Protein AF-A0AAD4EQI4-F1 (afdb_monomer_lite)

Sequence (221 aa):
MAVTAASELRIRLKKETLRLPPLQRLCSDRSIEISPYYDRLKDTVEARFDQWFTEPDIRRKARELDLAYFNATFVNTFPFQTWYPHASFECLLTMTWFTIWIFIWDDGIEDTATVNSDENFDLESLHQQALQYIAFHLGLGDSEVEPVPPTRYCGLFKHAAKPLRTACTVNWRREFYQHLAWYMKCCEVEHQFVRLKCNRYGIAKDVQDDGSLISALREFQ

Organism: NCBI:txid669026

pLDDT: mean 75.61, std 18.88, range [31.53, 96.88]

Radius of gyration: 20.8 Å; chains: 1; bounding box: 53×50×46 Å

Structure (mmCIF, N/CA/C/O backbone):
data_AF-A0AAD4EQI4-F1
#
_entry.id   AF-A0AAD4EQI4-F1
#
loop_
_atom_site.group_PDB
_atom_site.id
_atom_site.type_symbol
_atom_site.label_atom_id
_atom_site.label_alt_id
_atom_site.label_comp_id
_atom_site.label_asym_id
_atom_site.label_entity_id
_atom_site.label_seq_id
_atom_site.pdbx_PDB_ins_code
_atom_site.Cartn_x
_atom_site.Cartn_y
_atom_site.Cartn_z
_atom_site.occupancy
_atom_site.B_iso_or_equiv
_atom_site.auth_seq_id
_atom_site.auth_comp_id
_atom_site.auth_asym_id
_atom_site.auth_atom_id
_atom_site.pdbx_PDB_model_num
ATOM 1 N N . MET A 1 1 ? 38.757 12.350 -11.324 1.00 44.44 1 MET A N 1
ATOM 2 C CA . MET A 1 1 ? 39.094 10.968 -11.748 1.00 44.44 1 MET A CA 1
ATOM 3 C C . MET A 1 1 ? 37.947 9.960 -11.587 1.00 44.44 1 MET A C 1
ATOM 5 O O . MET A 1 1 ? 37.939 9.003 -12.341 1.00 44.44 1 MET A O 1
ATOM 9 N N . ALA A 1 2 ? 36.973 10.133 -10.678 1.00 47.69 2 ALA A N 1
ATOM 10 C CA . ALA A 1 2 ? 35.852 9.183 -10.520 1.00 47.69 2 ALA A CA 1
ATOM 11 C C . ALA A 1 2 ? 34.771 9.265 -11.628 1.00 47.69 2 ALA A C 1
ATOM 13 O O . ALA A 1 2 ? 34.183 8.256 -12.008 1.00 47.69 2 ALA A O 1
ATOM 14 N N . VAL A 1 3 ? 34.557 10.460 -12.190 1.00 48.22 3 VAL A N 1
ATOM 15 C CA . VAL A 1 3 ? 33.551 10.754 -13.231 1.00 48.22 3 VAL A CA 1
ATOM 16 C C . VAL A 1 3 ? 33.759 9.961 -14.530 1.00 48.22 3 VAL A C 1
ATOM 18 O O . VAL A 1 3 ? 32.800 9.529 -15.172 1.00 48.22 3 VAL A O 1
ATOM 21 N N . THR A 1 4 ? 35.013 9.746 -14.921 1.00 54.38 4 THR A N 1
ATOM 22 C CA . THR A 1 4 ? 35.374 9.030 -16.151 1.00 54.38 4 THR A CA 1
ATOM 23 C C . THR A 1 4 ? 35.053 7.540 -16.048 1.00 54.38 4 THR A C 1
ATOM 25 O O . THR A 1 4 ? 34.468 6.983 -16.971 1.00 54.38 4 THR A O 1
ATOM 28 N N . ALA A 1 5 ? 35.286 6.920 -14.888 1.00 59.06 5 ALA A N 1
ATOM 29 C CA . ALA A 1 5 ? 35.070 5.486 -14.690 1.00 59.06 5 ALA A CA 1
ATOM 30 C C . ALA A 1 5 ? 33.587 5.067 -14.769 1.00 59.06 5 ALA A C 1
ATOM 32 O O . ALA A 1 5 ? 33.266 4.044 -15.373 1.00 59.06 5 ALA A O 1
ATOM 33 N N . ALA A 1 6 ? 32.663 5.853 -14.200 1.00 56.78 6 ALA A N 1
ATOM 34 C CA . ALA A 1 6 ? 31.225 5.553 -14.249 1.00 56.78 6 ALA A CA 1
ATOM 35 C C . ALA A 1 6 ? 30.639 5.729 -15.663 1.00 56.78 6 ALA A C 1
ATOM 37 O O . ALA A 1 6 ? 29.802 4.941 -16.113 1.00 56.78 6 ALA A O 1
ATOM 38 N N . SER A 1 7 ? 31.118 6.743 -16.384 1.00 59.97 7 SER A N 1
ATOM 39 C CA . SER A 1 7 ? 30.718 7.050 -17.761 1.00 59.97 7 SER A CA 1
ATOM 40 C C . SER A 1 7 ? 31.227 5.988 -18.740 1.00 59.97 7 SER A C 1
ATOM 42 O O . SER A 1 7 ? 30.465 5.475 -19.563 1.00 59.97 7 SER A O 1
ATOM 44 N N . GLU A 1 8 ? 32.486 5.575 -18.587 1.00 64.44 8 GLU A N 1
ATOM 45 C CA . GLU A 1 8 ? 33.098 4.476 -19.336 1.00 64.44 8 GLU A CA 1
ATOM 46 C C . GLU A 1 8 ? 32.403 3.144 -19.051 1.00 64.44 8 GLU A C 1
ATOM 48 O O . GLU A 1 8 ? 32.072 2.421 -19.992 1.00 64.44 8 GLU A O 1
ATOM 53 N N . LEU A 1 9 ? 32.092 2.846 -17.782 1.00 67.62 9 LEU A N 1
ATOM 54 C CA . LEU A 1 9 ? 31.337 1.654 -17.399 1.00 67.62 9 LEU A CA 1
ATOM 55 C C . LEU A 1 9 ? 29.952 1.643 -18.056 1.00 67.62 9 LEU A C 1
ATOM 57 O O . LEU A 1 9 ? 29.574 0.642 -18.653 1.00 67.62 9 LEU A O 1
ATOM 61 N N . ARG A 1 10 ? 29.213 2.758 -18.033 1.00 66.31 10 ARG A N 1
ATOM 62 C CA . ARG A 1 10 ? 27.896 2.868 -18.685 1.00 66.31 10 ARG A CA 1
ATOM 63 C C . ARG A 1 10 ? 27.976 2.644 -20.197 1.00 66.31 10 ARG A C 1
ATOM 65 O O . ARG A 1 10 ? 27.095 1.997 -20.759 1.00 66.31 10 ARG A O 1
ATOM 72 N N . ILE A 1 11 ? 29.002 3.173 -20.865 1.00 70.31 11 ILE A N 1
ATOM 73 C CA . ILE A 1 11 ? 29.219 2.977 -22.309 1.00 70.31 11 ILE A CA 1
ATOM 74 C C . ILE A 1 11 ? 29.571 1.516 -22.612 1.00 70.31 11 ILE A C 1
ATOM 76 O O . ILE A 1 11 ? 29.050 0.962 -23.581 1.00 70.31 11 ILE A O 1
ATOM 80 N N . ARG A 1 12 ? 30.402 0.885 -21.775 1.00 67.62 12 ARG A N 1
ATOM 81 C CA . ARG A 1 12 ? 30.756 -0.538 -21.883 1.00 67.62 12 ARG A CA 1
ATOM 82 C C . ARG A 1 12 ? 29.531 -1.430 -21.697 1.00 67.62 12 ARG A C 1
ATOM 84 O O . ARG A 1 12 ? 29.212 -2.220 -22.578 1.00 67.62 12 ARG A O 1
ATOM 91 N N . LEU A 1 13 ? 28.772 -1.209 -20.624 1.00 71.62 13 LEU A N 1
ATOM 92 C CA . LEU A 1 13 ? 27.559 -1.968 -20.307 1.00 71.62 13 LEU A CA 1
ATOM 93 C C . LEU A 1 13 ? 26.443 -1.783 -21.347 1.00 71.62 13 LEU A C 1
ATOM 95 O O . LEU A 1 13 ? 25.658 -2.696 -21.556 1.00 71.62 13 LEU A O 1
ATOM 99 N N . LYS A 1 14 ? 26.372 -0.635 -22.038 1.00 71.56 14 LYS A N 1
ATOM 100 C CA . LYS A 1 14 ? 25.413 -0.416 -23.141 1.00 71.56 14 LYS A CA 1
ATOM 101 C C . LYS A 1 14 ? 25.736 -1.202 -24.414 1.00 71.56 14 LYS A C 1
ATOM 103 O O . LYS A 1 14 ? 24.850 -1.372 -25.245 1.00 71.56 14 LYS A O 1
ATOM 108 N N . LYS A 1 15 ? 26.994 -1.608 -24.606 1.00 70.81 15 LYS A N 1
ATOM 109 C CA . LYS A 1 15 ? 27.457 -2.348 -25.793 1.00 70.81 15 LYS A CA 1
ATOM 110 C C . LYS A 1 15 ? 27.615 -3.844 -25.528 1.00 70.81 15 LYS A C 1
ATOM 112 O O . LYS A 1 15 ? 27.678 -4.623 -26.473 1.00 70.81 15 LYS A O 1
ATOM 117 N N . GLU A 1 16 ? 27.673 -4.240 -24.263 1.00 71.19 16 GLU A N 1
ATOM 118 C CA . GLU A 1 16 ? 27.830 -5.626 -23.841 1.00 71.19 16 GLU A CA 1
ATOM 119 C C . GLU A 1 16 ? 26.485 -6.219 -23.416 1.00 71.19 16 GLU A C 1
ATOM 121 O O . GLU A 1 16 ? 25.718 -5.623 -22.664 1.00 71.19 16 GLU A O 1
ATOM 126 N N . THR A 1 17 ? 26.188 -7.433 -23.879 1.00 76.44 17 THR A N 1
ATOM 127 C CA . THR A 1 17 ? 25.060 -8.195 -23.337 1.00 76.44 17 THR A CA 1
ATOM 128 C C . THR A 1 17 ? 25.446 -8.725 -21.961 1.00 76.44 17 THR A C 1
ATOM 130 O O . THR A 1 17 ? 26.204 -9.690 -21.848 1.00 76.44 17 THR A O 1
ATOM 133 N N . LEU A 1 18 ? 24.905 -8.106 -20.914 1.00 71.50 18 LEU A N 1
ATOM 134 C CA . LEU A 1 18 ? 25.015 -8.585 -19.540 1.00 71.50 18 LEU A CA 1
ATOM 135 C C . LEU A 1 18 ? 24.216 -9.885 -19.397 1.00 71.50 18 LEU A C 1
ATOM 137 O O . LEU A 1 18 ? 22.991 -9.885 -19.298 1.00 71.50 18 LEU A O 1
ATOM 141 N N . ARG A 1 19 ? 24.916 -11.021 -19.409 1.00 71.94 19 ARG A N 1
ATOM 142 C CA . ARG A 1 19 ? 24.310 -12.317 -19.101 1.00 71.94 19 ARG A CA 1
ATOM 143 C C . ARG A 1 19 ? 24.261 -12.484 -17.593 1.00 71.94 19 ARG A C 1
ATOM 145 O O . ARG A 1 19 ? 25.207 -12.981 -16.987 1.00 71.94 19 ARG A O 1
ATOM 152 N N . LEU A 1 20 ? 23.157 -12.053 -16.993 1.00 71.44 20 LEU A N 1
ATOM 153 C CA . LEU A 1 20 ? 22.876 -12.390 -15.606 1.00 71.44 20 LEU A CA 1
ATOM 154 C C . LEU A 1 20 ? 22.640 -13.905 -15.517 1.00 71.44 20 LEU A C 1
ATOM 156 O O . LEU A 1 20 ? 21.881 -14.450 -16.327 1.00 71.44 20 LEU A O 1
ATOM 160 N N . PRO A 1 21 ? 23.292 -14.615 -14.579 1.00 74.75 21 PRO A N 1
ATOM 161 C CA . PRO A 1 21 ? 22.941 -16.001 -14.324 1.00 74.75 21 PRO A CA 1
ATOM 162 C C . PRO A 1 21 ? 21.454 -16.068 -13.942 1.00 74.75 21 PRO A C 1
ATOM 164 O O . PRO A 1 21 ? 20.960 -15.141 -13.293 1.00 74.75 21 PRO A O 1
ATOM 167 N N . PRO A 1 22 ? 20.727 -17.137 -14.315 1.00 72.12 22 PRO A N 1
ATOM 168 C CA . PRO A 1 22 ? 19.333 -17.279 -13.921 1.00 72.12 22 PRO A CA 1
ATOM 169 C C . PRO A 1 22 ? 19.213 -17.144 -12.403 1.00 72.12 22 PRO A C 1
ATOM 171 O O . PRO A 1 22 ? 19.778 -17.958 -11.668 1.00 72.12 22 PRO A O 1
ATOM 174 N N . LEU A 1 23 ? 18.478 -16.129 -11.934 1.00 71.25 23 LEU A N 1
ATOM 175 C CA . LEU A 1 23 ? 18.286 -15.872 -10.500 1.00 71.25 23 LEU A CA 1
ATOM 176 C C . LEU A 1 23 ? 17.654 -17.081 -9.793 1.00 71.25 23 LEU A C 1
ATOM 178 O O . LEU A 1 23 ? 17.900 -17.309 -8.618 1.00 71.25 23 LEU A O 1
ATOM 182 N N . GLN A 1 24 ? 16.941 -17.926 -10.544 1.00 67.19 24 GLN A N 1
ATOM 183 C CA . GLN A 1 24 ? 16.426 -19.227 -10.108 1.00 67.19 24 GLN A CA 1
ATOM 184 C C . GLN A 1 24 ? 17.501 -20.114 -9.468 1.00 67.19 24 GLN A C 1
ATOM 186 O O . GLN A 1 24 ? 17.212 -20.813 -8.505 1.00 67.19 24 GLN A O 1
ATOM 191 N N . ARG A 1 25 ? 18.753 -20.071 -9.949 1.00 68.06 25 ARG A N 1
ATOM 192 C CA . ARG A 1 25 ? 19.852 -20.845 -9.348 1.00 68.06 25 ARG A CA 1
ATOM 193 C C . ARG A 1 25 ? 20.205 -20.345 -7.950 1.00 68.06 25 ARG A C 1
ATOM 195 O O . ARG A 1 25 ? 20.513 -21.160 -7.088 1.00 68.06 25 ARG A O 1
ATOM 202 N N . LEU A 1 26 ? 20.103 -19.035 -7.719 1.00 66.94 26 LEU A N 1
ATOM 203 C CA . LEU A 1 26 ? 20.311 -18.412 -6.406 1.00 66.94 26 LEU A CA 1
ATOM 204 C C . LEU A 1 26 ? 19.159 -18.703 -5.429 1.00 66.94 26 LEU A C 1
ATOM 206 O O . LEU A 1 26 ? 19.312 -18.483 -4.231 1.00 66.94 26 LEU A O 1
ATOM 210 N N . CYS A 1 27 ? 18.029 -19.194 -5.944 1.00 63.72 27 CYS A N 1
ATOM 211 C CA . CYS A 1 27 ? 16.808 -19.481 -5.194 1.00 63.72 27 CYS A CA 1
ATOM 212 C C . CYS A 1 27 ? 16.403 -20.966 -5.241 1.00 63.72 27 CYS A C 1
ATOM 214 O O . CYS A 1 27 ? 15.259 -21.295 -4.945 1.00 63.72 27 CYS A O 1
ATOM 216 N N . SER A 1 28 ? 17.306 -21.853 -5.668 1.00 64.50 28 SER A N 1
ATOM 217 C CA . SER A 1 28 ? 16.985 -23.246 -6.018 1.00 64.50 28 SER A CA 1
ATOM 218 C C . SER A 1 28 ? 16.697 -24.158 -4.819 1.00 64.50 28 SER A C 1
ATOM 220 O O . SER A 1 28 ? 16.075 -25.203 -4.983 1.00 64.50 28 SER A O 1
ATOM 222 N N . ASP A 1 29 ? 17.105 -23.751 -3.622 1.00 66.31 29 ASP A N 1
ATOM 223 C CA . ASP A 1 29 ? 16.878 -24.424 -2.343 1.00 66.31 29 ASP A CA 1
ATOM 224 C C . ASP A 1 29 ? 15.611 -23.940 -1.614 1.00 66.31 29 ASP A C 1
ATOM 226 O O . ASP A 1 29 ? 15.346 -24.344 -0.482 1.00 66.31 29 ASP A O 1
ATOM 230 N N . ARG A 1 30 ? 14.818 -23.062 -2.242 1.00 67.00 30 ARG A N 1
ATOM 231 C CA . ARG A 1 30 ? 13.755 -22.320 -1.559 1.00 67.00 30 ARG A CA 1
ATOM 232 C C . ARG A 1 30 ? 12.389 -22.924 -1.837 1.00 67.00 30 ARG A C 1
ATOM 234 O O . ARG A 1 30 ? 11.926 -22.955 -2.975 1.00 67.00 30 ARG A O 1
ATOM 241 N N . SER A 1 31 ? 11.714 -23.348 -0.776 1.00 67.56 31 SER A N 1
ATOM 242 C CA . SER A 1 31 ? 10.291 -23.667 -0.825 1.00 67.56 31 SER A CA 1
ATOM 243 C C . SER A 1 31 ? 9.486 -22.379 -0.991 1.00 67.56 31 SER A C 1
ATOM 245 O O . SER A 1 31 ? 9.593 -21.471 -0.164 1.00 67.56 31 SER A O 1
ATOM 247 N N . ILE A 1 32 ? 8.681 -22.311 -2.048 1.00 74.62 32 ILE A N 1
ATOM 248 C CA . ILE A 1 32 ? 7.636 -21.297 -2.186 1.00 74.62 32 ILE A CA 1
ATOM 249 C C . ILE A 1 32 ? 6.392 -21.863 -1.513 1.00 74.62 32 ILE A C 1
ATOM 251 O O . ILE A 1 32 ? 5.927 -22.940 -1.883 1.00 74.62 32 ILE A O 1
ATOM 255 N N . GLU A 1 33 ? 5.864 -21.139 -0.534 1.00 81.88 33 GLU A N 1
ATOM 256 C CA . GLU A 1 33 ? 4.564 -21.440 0.059 1.00 81.88 33 GLU A CA 1
ATOM 257 C C . GLU A 1 33 ? 3.573 -20.338 -0.307 1.00 81.88 33 GLU A C 1
ATOM 259 O O . GLU A 1 33 ? 3.932 -19.161 -0.367 1.00 81.88 33 GLU A O 1
ATOM 264 N N . ILE A 1 34 ? 2.327 -20.724 -0.564 1.00 86.12 34 ILE A N 1
ATOM 265 C CA . ILE A 1 34 ? 1.244 -19.808 -0.913 1.00 86.12 34 ILE A CA 1
ATOM 266 C C . ILE A 1 34 ? 0.151 -19.972 0.135 1.00 86.12 34 ILE A C 1
ATOM 268 O O . ILE A 1 34 ? -0.241 -21.092 0.462 1.00 86.12 34 ILE A O 1
ATOM 272 N N . SER A 1 35 ? -0.351 -18.853 0.651 1.00 87.94 35 SER A N 1
ATOM 273 C CA . SER A 1 35 ? -1.465 -18.854 1.591 1.00 87.94 35 SER A CA 1
ATOM 274 C C . SER A 1 35 ? -2.687 -19.571 1.000 1.00 87.94 35 SER A C 1
ATOM 276 O O . SER A 1 35 ? -3.051 -19.295 -0.148 1.00 87.94 35 SER A O 1
ATOM 278 N N . PRO A 1 36 ? -3.414 -20.393 1.783 1.00 91.44 36 PRO A N 1
ATOM 279 C CA . PRO A 1 36 ? -4.660 -21.018 1.331 1.00 91.44 36 PRO A CA 1
ATOM 280 C C . PRO A 1 36 ? -5.758 -19.996 0.998 1.00 91.44 36 PRO A C 1
ATOM 282 O O . PRO A 1 36 ? -6.783 -20.353 0.424 1.00 91.44 36 PRO A O 1
ATOM 285 N N . TYR A 1 37 ? -5.569 -18.726 1.366 1.00 93.25 37 TYR A N 1
ATOM 286 C CA . TYR A 1 37 ? -6.515 -17.654 1.090 1.00 93.25 37 TYR A CA 1
ATOM 287 C C . TYR A 1 37 ? -6.228 -16.869 -0.194 1.00 93.25 37 TYR A C 1
ATOM 289 O O . TYR A 1 37 ? -6.942 -15.901 -0.453 1.00 93.25 37 TYR A O 1
ATOM 297 N N . TYR A 1 38 ? -5.210 -17.242 -0.979 1.00 93.19 38 TYR A N 1
ATOM 298 C CA . TYR A 1 38 ? -4.798 -16.485 -2.165 1.00 93.19 38 TYR A CA 1
ATOM 299 C C . TYR A 1 38 ? -5.947 -16.236 -3.150 1.00 93.19 38 TYR A C 1
ATOM 301 O O . TYR A 1 38 ? -6.205 -15.078 -3.469 1.00 93.19 38 TYR A O 1
ATOM 309 N N . ASP A 1 39 ? -6.685 -17.271 -3.562 1.00 94.38 39 ASP A N 1
ATOM 310 C CA . ASP A 1 39 ? -7.763 -17.114 -4.552 1.00 94.38 39 ASP A CA 1
ATOM 311 C C . ASP A 1 39 ? -8.832 -16.128 -4.058 1.00 94.38 39 ASP A C 1
ATOM 313 O O . ASP A 1 39 ? -9.184 -15.161 -4.733 1.00 94.38 39 ASP A O 1
ATOM 317 N N . ARG A 1 40 ? -9.262 -16.288 -2.799 1.00 95.62 40 ARG A N 1
ATOM 318 C CA . ARG A 1 40 ? -10.217 -15.376 -2.154 1.00 95.62 40 ARG A CA 1
ATOM 319 C C . ARG A 1 40 ? -9.675 -13.946 -2.066 1.00 95.62 40 ARG A C 1
ATOM 321 O O . ARG A 1 40 ? -10.435 -12.985 -2.209 1.00 95.62 40 ARG A O 1
ATOM 328 N N . LEU A 1 41 ? -8.387 -13.791 -1.761 1.00 93.75 41 LEU A N 1
ATOM 329 C CA . LEU A 1 41 ? -7.724 -12.493 -1.656 1.00 93.75 41 LEU A CA 1
ATOM 330 C C . LEU A 1 41 ? -7.676 -11.805 -3.018 1.00 93.75 41 LEU A C 1
ATOM 332 O O . LEU A 1 41 ? -8.042 -10.634 -3.108 1.00 93.75 41 LEU A O 1
ATOM 336 N N . LYS A 1 42 ? -7.303 -12.541 -4.065 1.00 94.31 42 LYS A N 1
ATOM 337 C CA . LYS A 1 42 ? -7.255 -12.060 -5.443 1.00 94.31 42 LYS A CA 1
ATOM 338 C C . LYS A 1 42 ? -8.615 -11.562 -5.909 1.00 94.31 42 LYS A C 1
ATOM 340 O O . LYS A 1 42 ? -8.721 -10.397 -6.280 1.00 94.31 42 LYS A O 1
ATOM 345 N N . ASP A 1 43 ? -9.660 -12.373 -5.766 1.00 94.69 43 ASP A N 1
ATOM 346 C CA . ASP A 1 43 ? -11.024 -11.981 -6.142 1.00 94.69 43 ASP A CA 1
ATOM 347 C C . ASP A 1 43 ? -11.476 -10.713 -5.400 1.00 94.69 43 ASP A C 1
ATOM 349 O O . ASP A 1 43 ? -12.062 -9.795 -5.980 1.00 94.69 43 ASP A O 1
ATOM 353 N N . THR A 1 44 ? -11.162 -10.630 -4.102 1.00 93.94 44 THR A N 1
ATOM 354 C CA . THR A 1 44 ? -11.504 -9.469 -3.268 1.00 93.94 44 THR A CA 1
ATOM 355 C C . THR A 1 44 ? -10.787 -8.201 -3.736 1.00 93.94 44 THR A C 1
ATOM 357 O O . THR A 1 44 ? -11.380 -7.119 -3.730 1.00 93.94 44 THR A O 1
ATOM 360 N N . VAL A 1 45 ? -9.516 -8.322 -4.120 1.00 92.44 45 VAL A N 1
ATOM 361 C CA . VAL A 1 45 ? -8.668 -7.218 -4.580 1.00 92.44 45 VAL A CA 1
ATOM 362 C C . VAL A 1 45 ? -9.077 -6.745 -5.969 1.00 92.44 45 VAL A C 1
ATOM 364 O O . VAL A 1 45 ? -9.314 -5.552 -6.167 1.00 92.44 45 VAL A O 1
ATOM 367 N N . GLU A 1 46 ? -9.244 -7.667 -6.912 1.00 91.88 46 GLU A N 1
ATOM 368 C CA . GLU A 1 46 ? -9.602 -7.338 -8.290 1.00 91.88 46 GLU A CA 1
ATOM 369 C C . GLU A 1 46 ? -10.980 -6.678 -8.386 1.00 91.88 46 GLU A C 1
ATOM 371 O O . GLU A 1 46 ? -11.135 -5.697 -9.117 1.00 91.88 46 GLU A O 1
ATOM 376 N N . ALA A 1 47 ? -11.948 -7.115 -7.573 1.00 91.88 47 ALA A N 1
ATOM 377 C CA . ALA A 1 47 ? -13.262 -6.477 -7.492 1.00 91.88 47 ALA A CA 1
ATOM 378 C C . ALA A 1 47 ? -13.197 -5.003 -7.040 1.00 91.88 47 ALA A C 1
ATOM 380 O O . ALA A 1 47 ? -14.107 -4.219 -7.325 1.00 91.88 47 ALA A O 1
ATOM 381 N N . ARG A 1 48 ? -12.137 -4.602 -6.323 1.00 90.69 48 ARG A N 1
ATOM 382 C CA . ARG A 1 48 ? -11.907 -3.205 -5.925 1.00 90.69 48 ARG A CA 1
ATOM 383 C C . ARG A 1 48 ? -11.185 -2.396 -6.986 1.00 90.69 48 ARG A C 1
ATOM 385 O O . ARG A 1 48 ? -11.430 -1.197 -7.070 1.00 90.69 48 ARG A O 1
ATOM 392 N N . PHE A 1 49 ? -10.362 -3.016 -7.825 1.00 88.38 49 PHE A N 1
ATOM 393 C CA . PHE A 1 49 ? -9.651 -2.302 -8.887 1.00 88.38 49 PHE A CA 1
ATOM 394 C C . PHE A 1 49 ? -10.599 -1.637 -9.882 1.00 88.38 49 PHE A C 1
ATOM 396 O O . PHE A 1 49 ? -10.352 -0.501 -10.281 1.00 88.38 49 PHE A O 1
ATOM 403 N N . ASP A 1 50 ? -11.719 -2.282 -10.209 1.00 84.75 50 ASP A N 1
ATOM 404 C CA . ASP A 1 50 ? -12.739 -1.684 -11.077 1.00 84.75 50 ASP A CA 1
ATOM 405 C C . ASP A 1 50 ? -13.442 -0.475 -10.436 1.00 84.75 50 ASP A C 1
ATOM 407 O O . ASP A 1 50 ? -13.951 0.392 -11.143 1.00 84.75 50 ASP A O 1
ATOM 411 N N . GLN A 1 51 ? -13.452 -0.390 -9.102 1.00 85.88 51 GLN A N 1
ATOM 412 C CA . GLN A 1 51 ? -14.058 0.718 -8.355 1.00 85.88 51 GLN A CA 1
ATOM 413 C C . GLN A 1 51 ? -13.074 1.867 -8.122 1.00 85.88 51 GLN A C 1
ATOM 415 O O . GLN A 1 51 ? -13.470 3.030 -8.119 1.00 85.88 51 GLN A O 1
ATOM 420 N N . TRP A 1 52 ? -11.806 1.546 -7.865 1.00 85.88 52 TRP A N 1
ATOM 421 C CA . TRP A 1 52 ? -10.795 2.516 -7.442 1.00 85.88 52 TRP A CA 1
ATOM 422 C C . TRP A 1 52 ? -10.053 3.171 -8.601 1.00 85.88 52 TRP A C 1
ATOM 424 O O . TRP A 1 52 ? -9.638 4.323 -8.480 1.00 85.88 52 TRP A O 1
ATOM 434 N N . PHE A 1 53 ? -9.898 2.463 -9.718 1.00 83.88 53 PHE A N 1
ATOM 435 C CA . PHE A 1 53 ? -9.139 2.940 -10.866 1.00 83.88 53 PHE A CA 1
ATOM 436 C C . PHE A 1 53 ? -10.069 3.120 -12.053 1.00 83.88 53 PHE A C 1
ATOM 438 O O . PHE A 1 53 ? -10.606 2.158 -12.603 1.00 83.88 53 PHE A O 1
ATOM 445 N N . THR A 1 54 ? -10.235 4.364 -12.486 1.00 82.88 54 THR A N 1
ATOM 446 C CA . THR A 1 54 ? -10.996 4.693 -13.695 1.00 82.88 54 THR A CA 1
ATOM 447 C C . THR A 1 54 ? -10.170 4.466 -14.960 1.00 82.88 54 THR A C 1
ATOM 449 O O . THR A 1 54 ? -10.724 4.146 -16.014 1.00 82.88 54 THR A O 1
ATOM 452 N N . GLU A 1 55 ? -8.846 4.526 -14.849 1.00 83.00 55 GLU A N 1
ATOM 453 C CA . GLU A 1 55 ? -7.895 4.432 -15.952 1.00 83.00 55 GLU A CA 1
ATOM 454 C C . GLU A 1 55 ? -7.627 2.965 -16.314 1.00 83.00 55 GLU A C 1
ATOM 456 O O . GLU A 1 55 ? -7.215 2.177 -15.455 1.00 83.00 55 GLU A O 1
ATOM 461 N N . PRO A 1 56 ? -7.816 2.572 -17.585 1.00 83.50 56 PRO A N 1
ATOM 462 C CA . PRO A 1 56 ? -7.616 1.191 -18.011 1.00 83.50 56 PRO A CA 1
ATOM 463 C C . PRO A 1 56 ? -6.159 0.731 -17.881 1.00 83.50 56 PRO A C 1
ATOM 465 O O . PRO A 1 56 ? -5.928 -0.432 -17.557 1.00 83.50 56 PRO A O 1
ATOM 468 N N . ASP A 1 57 ? -5.186 1.623 -18.085 1.00 81.12 57 ASP A N 1
ATOM 469 C CA . ASP A 1 57 ? -3.763 1.280 -17.997 1.00 81.12 57 ASP A CA 1
ATOM 470 C C . ASP A 1 57 ? -3.316 1.015 -16.557 1.00 81.12 57 ASP A C 1
ATOM 472 O O . ASP A 1 57 ? -2.631 0.024 -16.306 1.00 81.12 57 ASP A O 1
ATOM 476 N N . ILE A 1 58 ? -3.778 1.825 -15.598 1.00 80.25 58 ILE A N 1
ATOM 477 C CA . ILE A 1 58 ? -3.499 1.622 -14.169 1.00 80.25 58 ILE A CA 1
ATOM 478 C C . ILE A 1 58 ? -4.177 0.341 -13.679 1.00 80.25 58 ILE A C 1
ATOM 480 O O . ILE A 1 58 ? -3.543 -0.459 -12.997 1.00 80.25 58 ILE A O 1
ATOM 484 N N . ARG A 1 59 ? -5.428 0.075 -14.095 1.00 84.44 59 ARG A N 1
ATOM 485 C CA . ARG A 1 59 ? -6.097 -1.210 -13.809 1.00 84.44 59 ARG A CA 1
ATOM 486 C C . ARG A 1 59 ? -5.321 -2.401 -14.356 1.00 84.44 59 ARG A C 1
ATOM 488 O O . ARG A 1 59 ? -5.191 -3.406 -13.662 1.00 84.44 59 ARG A O 1
ATOM 495 N N . ARG A 1 60 ? -4.836 -2.310 -15.598 1.00 85.69 60 ARG A N 1
ATOM 496 C CA . ARG A 1 60 ? -4.049 -3.377 -16.227 1.00 85.69 60 ARG A CA 1
ATOM 497 C C . ARG A 1 60 ? -2.753 -3.613 -15.451 1.00 85.69 60 ARG A C 1
ATOM 499 O O . ARG A 1 60 ? -2.527 -4.744 -15.039 1.00 85.69 60 ARG A O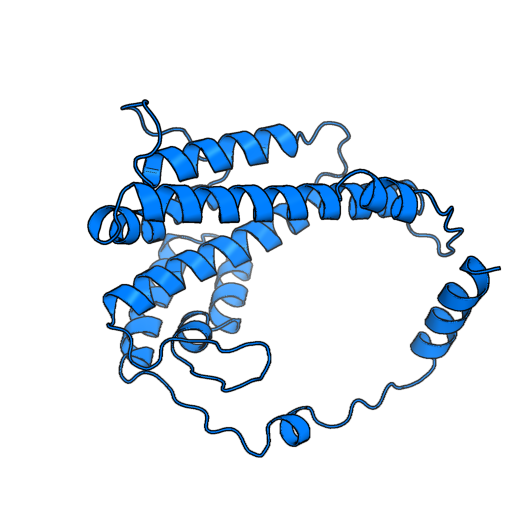 1
ATOM 506 N N . LYS A 1 61 ? -1.979 -2.557 -15.170 1.00 82.44 61 LYS A N 1
ATOM 507 C CA . LYS A 1 61 ? -0.731 -2.642 -14.390 1.00 82.44 61 LYS A CA 1
ATOM 508 C C . LYS A 1 61 ? -0.982 -3.237 -12.999 1.00 82.44 61 LYS A C 1
ATOM 510 O O . LYS A 1 61 ? -0.283 -4.158 -12.595 1.00 82.44 61 LYS A O 1
ATOM 515 N N . ALA A 1 62 ? -2.027 -2.790 -12.298 1.00 83.62 62 ALA A N 1
ATOM 516 C CA . ALA A 1 62 ? -2.386 -3.308 -10.976 1.00 83.62 62 ALA A CA 1
ATOM 517 C C . ALA A 1 62 ? -2.726 -4.812 -10.990 1.00 83.62 62 ALA A C 1
ATOM 519 O O . ALA A 1 62 ? -2.355 -5.529 -10.062 1.00 83.62 62 ALA A O 1
ATOM 520 N N . ARG A 1 63 ? -3.395 -5.302 -12.046 1.00 87.75 63 ARG A N 1
ATOM 521 C CA . ARG A 1 63 ? -3.677 -6.737 -12.241 1.00 87.75 63 ARG A CA 1
ATOM 522 C C . ARG A 1 63 ? -2.424 -7.533 -12.603 1.00 87.75 63 ARG A C 1
ATOM 524 O O . ARG A 1 63 ? -2.229 -8.619 -12.072 1.00 87.75 63 ARG A O 1
ATOM 531 N N . GLU A 1 64 ? -1.572 -6.993 -13.472 1.00 87.44 64 GLU A N 1
ATOM 532 C CA . GLU A 1 64 ? -0.317 -7.635 -13.891 1.00 87.44 64 GLU A CA 1
ATOM 533 C C . GLU A 1 64 ? 0.677 -7.802 -12.734 1.00 87.44 64 GLU A C 1
ATOM 535 O O . GLU A 1 64 ? 1.407 -8.789 -12.700 1.00 87.44 64 GLU A O 1
ATOM 540 N N . LEU A 1 65 ? 0.682 -6.875 -11.770 1.00 84.56 65 LEU A N 1
ATOM 541 C CA . LEU A 1 65 ? 1.529 -6.959 -10.576 1.00 84.56 65 LEU A CA 1
ATOM 542 C C . LEU A 1 65 ? 1.127 -8.090 -9.613 1.00 84.56 65 LEU A C 1
ATOM 544 O O . LEU A 1 65 ? 1.955 -8.488 -8.798 1.00 84.56 65 LEU A O 1
ATOM 548 N N . ASP A 1 66 ? -0.123 -8.570 -9.674 1.00 88.81 66 ASP A N 1
ATOM 549 C CA . ASP A 1 66 ? -0.718 -9.558 -8.758 1.00 88.81 66 ASP A CA 1
ATOM 550 C C . ASP A 1 66 ? -0.289 -9.343 -7.290 1.00 88.81 66 ASP A C 1
ATOM 552 O O . ASP A 1 66 ? 0.357 -10.173 -6.646 1.00 88.81 66 ASP A O 1
ATOM 556 N N . LEU A 1 67 ? -0.637 -8.173 -6.742 1.00 87.62 67 LEU A N 1
ATOM 557 C CA . LEU A 1 67 ? -0.244 -7.793 -5.379 1.00 87.62 67 LEU A CA 1
ATOM 558 C C . LEU A 1 67 ? -0.871 -8.692 -4.297 1.00 87.62 67 LEU A C 1
ATOM 560 O O . LEU A 1 67 ? -0.359 -8.754 -3.176 1.00 87.62 67 LEU A O 1
ATOM 564 N N . ALA A 1 68 ? -1.944 -9.415 -4.636 1.00 88.94 68 ALA A N 1
ATOM 565 C CA . ALA A 1 68 ? -2.496 -10.478 -3.804 1.00 88.94 68 ALA A CA 1
ATOM 566 C C . ALA A 1 68 ? -1.521 -11.660 -3.715 1.00 88.94 68 ALA A C 1
ATOM 568 O O . ALA A 1 68 ? -1.225 -12.116 -2.612 1.00 88.94 68 ALA A O 1
ATOM 569 N N . TYR A 1 69 ? -0.968 -12.113 -4.844 1.00 88.38 69 TYR A N 1
ATOM 570 C CA . TYR A 1 69 ? 0.063 -13.151 -4.875 1.00 88.38 69 TYR A CA 1
ATOM 571 C C . TYR A 1 69 ? 1.322 -12.696 -4.142 1.00 88.38 69 TYR A C 1
ATOM 573 O O . TYR A 1 69 ? 1.853 -13.434 -3.313 1.00 88.38 69 TYR A O 1
ATOM 581 N N . PHE A 1 70 ? 1.755 -11.454 -4.377 1.00 85.25 70 PHE A N 1
ATOM 582 C CA . PHE A 1 70 ? 2.904 -10.870 -3.689 1.00 85.25 70 PHE A CA 1
ATOM 583 C C . PHE A 1 70 ? 2.762 -10.961 -2.164 1.00 85.25 70 PHE A C 1
ATOM 585 O O . PHE A 1 70 ? 3.679 -11.429 -1.507 1.00 85.25 70 PHE A O 1
ATOM 592 N N . ASN A 1 71 ? 1.599 -10.616 -1.600 1.00 86.31 71 ASN A N 1
ATOM 593 C CA . ASN A 1 71 ? 1.367 -10.677 -0.151 1.00 86.31 71 ASN A CA 1
ATOM 594 C C . ASN A 1 71 ? 1.054 -12.085 0.383 1.00 86.31 71 ASN A C 1
ATOM 596 O O . ASN A 1 71 ? 1.309 -12.373 1.553 1.00 86.31 71 ASN A O 1
ATOM 600 N N . ALA A 1 72 ? 0.476 -12.957 -0.444 1.00 85.00 72 ALA A N 1
ATOM 601 C CA . ALA A 1 72 ? 0.102 -14.316 -0.060 1.00 85.00 72 ALA A CA 1
ATOM 602 C C . ALA A 1 72 ? 1.268 -15.314 -0.134 1.00 85.00 72 ALA A C 1
ATOM 604 O O . ALA A 1 72 ? 1.105 -16.453 0.304 1.00 85.00 72 ALA A O 1
ATOM 605 N N . THR A 1 73 ? 2.416 -14.924 -0.691 1.00 79.88 73 THR A N 1
ATOM 606 C CA . THR A 1 73 ? 3.544 -15.830 -0.929 1.00 79.88 73 THR A CA 1
ATOM 607 C C . THR A 1 73 ? 4.650 -15.668 0.100 1.00 79.88 73 THR A C 1
ATOM 609 O O . THR A 1 73 ? 5.120 -14.574 0.397 1.00 79.88 73 THR A O 1
ATOM 612 N N . PHE A 1 74 ? 5.112 -16.790 0.637 1.00 66.88 74 PHE A N 1
ATOM 613 C CA . PHE A 1 74 ? 6.361 -16.854 1.375 1.00 66.88 74 PHE A CA 1
ATOM 614 C C . PHE A 1 74 ? 7.505 -17.114 0.412 1.00 66.88 74 PHE A C 1
ATOM 616 O O . PHE A 1 74 ? 7.529 -18.126 -0.294 1.00 66.88 74 PHE A O 1
ATOM 623 N N . VAL A 1 75 ? 8.489 -16.229 0.430 1.00 60.28 75 VAL A N 1
ATOM 624 C CA . VAL A 1 75 ? 9.779 -16.449 -0.195 1.00 60.28 75 VAL A CA 1
ATOM 625 C C . VAL A 1 75 ? 10.826 -16.401 0.909 1.00 60.28 75 VAL A C 1
ATOM 627 O O . VAL A 1 75 ? 11.122 -15.345 1.465 1.00 60.28 75 VAL A O 1
ATOM 630 N N . ASN A 1 76 ? 11.429 -17.553 1.215 1.00 53.88 76 ASN A N 1
ATOM 631 C CA . ASN A 1 76 ? 12.585 -17.633 2.109 1.00 53.88 76 ASN A CA 1
ATOM 632 C C . ASN A 1 76 ? 13.839 -17.076 1.414 1.00 53.88 76 ASN A C 1
ATOM 634 O O . ASN A 1 76 ? 14.771 -17.806 1.082 1.00 53.88 76 ASN A O 1
ATOM 638 N N . THR A 1 77 ? 13.837 -15.782 1.103 1.00 50.75 77 THR A N 1
ATOM 639 C CA . THR A 1 77 ? 14.984 -15.096 0.521 1.00 50.75 77 THR A CA 1
ATOM 640 C C . THR A 1 77 ? 15.704 -14.367 1.630 1.00 50.75 77 THR A C 1
ATOM 642 O O . THR A 1 77 ? 15.225 -13.355 2.096 1.00 50.75 77 THR A O 1
ATOM 645 N N . PHE A 1 78 ? 16.881 -14.804 2.060 1.00 44.66 78 PHE A N 1
ATOM 646 C CA . PHE A 1 78 ?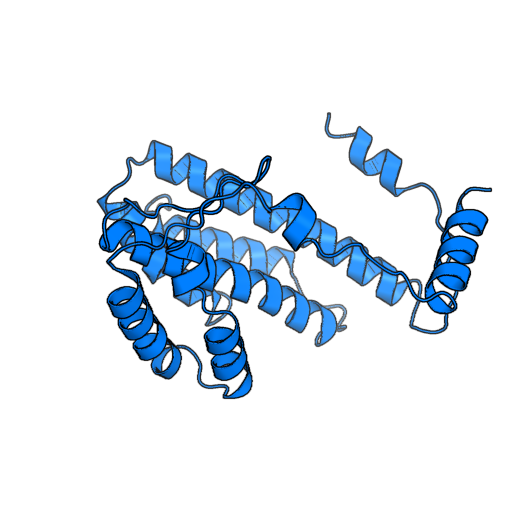 17.747 -13.888 2.804 1.00 44.66 78 PHE A CA 1
ATOM 647 C C . PHE A 1 78 ? 18.274 -12.812 1.827 1.00 44.66 78 PHE A C 1
ATOM 649 O O . PHE A 1 78 ? 18.722 -13.187 0.738 1.00 44.66 78 PHE A O 1
ATOM 656 N N . PRO A 1 79 ? 18.219 -11.499 2.141 1.00 46.62 79 PRO A N 1
ATOM 657 C CA . PRO A 1 79 ? 17.793 -10.879 3.406 1.00 46.62 79 PRO A CA 1
ATOM 658 C C . PRO A 1 79 ? 16.287 -10.537 3.492 1.00 46.62 79 PRO A C 1
ATOM 660 O O . PRO A 1 79 ? 15.808 -10.145 4.552 1.00 46.62 79 PRO A O 1
ATOM 663 N N . PHE A 1 8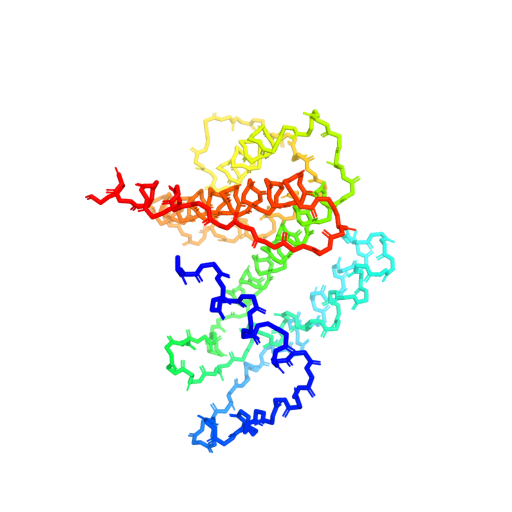0 ? 15.541 -10.674 2.397 1.00 44.75 80 PHE A N 1
ATOM 664 C CA . PHE A 1 80 ? 14.109 -10.378 2.279 1.00 44.75 80 PHE A CA 1
ATOM 665 C C . PHE A 1 80 ? 13.207 -11.537 2.748 1.00 44.75 80 PHE A C 1
ATOM 667 O O . PHE A 1 80 ? 12.612 -12.248 1.937 1.00 44.75 80 PHE A O 1
ATOM 674 N N . GLN A 1 81 ? 13.083 -11.744 4.061 1.00 49.00 81 GLN A N 1
ATOM 675 C CA . GLN A 1 81 ? 12.009 -12.590 4.596 1.00 49.00 81 GLN A CA 1
ATOM 676 C C . GLN A 1 81 ? 10.670 -11.886 4.346 1.00 49.00 81 GLN A C 1
ATOM 678 O O . GLN A 1 81 ? 10.353 -10.898 4.998 1.00 49.00 81 GLN A O 1
ATOM 683 N N . THR A 1 82 ? 9.903 -12.347 3.366 1.00 55.72 82 THR A N 1
ATOM 684 C CA . THR A 1 82 ? 8.548 -11.850 3.057 1.00 55.72 82 THR A CA 1
ATOM 685 C C . THR A 1 82 ? 7.762 -13.004 2.418 1.00 55.72 82 THR A C 1
ATOM 687 O O . THR A 1 82 ? 8.371 -13.774 1.691 1.00 55.72 82 THR A O 1
ATOM 690 N N . TRP A 1 83 ? 6.464 -13.268 2.610 1.00 68.75 83 TRP A N 1
ATOM 691 C CA . TRP A 1 83 ? 5.373 -12.634 3.361 1.00 68.75 83 TRP A CA 1
ATOM 692 C C . TRP A 1 83 ? 4.700 -13.628 4.324 1.00 68.75 83 TRP A C 1
ATOM 694 O O . TRP A 1 83 ? 5.352 -14.549 4.796 1.00 68.75 83 TRP A O 1
ATOM 704 N N . TYR A 1 84 ? 3.430 -13.406 4.682 1.00 69.19 84 TYR A N 1
ATOM 705 C CA . TYR A 1 84 ? 2.712 -14.064 5.773 1.00 69.19 84 TYR A CA 1
ATOM 706 C C . TYR A 1 84 ? 1.797 -15.205 5.266 1.00 69.19 84 TYR A C 1
ATOM 708 O O . TYR A 1 84 ? 0.574 -15.066 5.339 1.00 69.19 84 TYR A O 1
ATOM 716 N N . PRO A 1 85 ? 2.313 -16.352 4.774 1.00 73.56 85 PRO A N 1
ATOM 717 C CA . PRO A 1 85 ? 1.478 -17.410 4.183 1.00 73.56 85 PRO A CA 1
ATOM 718 C C . PRO A 1 85 ? 0.436 -17.938 5.181 1.00 73.56 85 PRO A C 1
ATOM 720 O O . PRO A 1 85 ? -0.675 -18.315 4.807 1.00 73.56 85 PRO A O 1
ATOM 723 N N . HIS A 1 86 ? 0.787 -17.894 6.467 1.00 81.56 86 HIS A N 1
ATOM 724 C CA . HIS A 1 86 ? -0.027 -18.350 7.586 1.00 81.56 86 HIS A CA 1
ATOM 725 C C . HIS A 1 86 ? -0.800 -17.224 8.289 1.00 81.56 86 HIS A C 1
ATOM 727 O O . HIS A 1 86 ? -1.443 -17.482 9.307 1.00 81.56 86 HIS A O 1
ATOM 733 N N . ALA A 1 87 ? -0.726 -15.975 7.813 1.00 85.56 87 ALA A N 1
ATOM 734 C CA . ALA A 1 87 ? -1.557 -14.920 8.380 1.00 85.56 87 ALA A CA 1
ATOM 735 C C . ALA A 1 87 ? -3.038 -15.202 8.125 1.00 85.56 87 ALA A C 1
ATOM 737 O O . ALA A 1 87 ? -3.426 -15.872 7.163 1.00 85.56 87 ALA A O 1
ATOM 738 N N . SER A 1 88 ? -3.881 -14.644 8.992 1.00 90.44 88 SER A N 1
ATOM 739 C CA . SER A 1 88 ? -5.313 -14.635 8.736 1.00 90.44 88 SER A CA 1
ATOM 740 C C . SER A 1 88 ? -5.619 -13.861 7.455 1.00 90.44 88 SER A C 1
ATOM 742 O O . SER A 1 88 ? -4.870 -12.970 7.035 1.00 90.44 88 SER A O 1
ATOM 744 N N . PHE A 1 89 ? -6.761 -14.178 6.854 1.00 92.06 89 PHE A N 1
ATOM 745 C CA . PHE A 1 89 ? -7.242 -13.484 5.668 1.00 92.06 89 PHE A CA 1
ATOM 746 C C . PHE A 1 89 ? -7.316 -11.964 5.878 1.00 92.06 89 PHE A C 1
ATOM 748 O O . PHE A 1 89 ? -6.949 -11.198 4.997 1.00 92.06 89 PHE A O 1
ATOM 755 N N . GLU A 1 90 ? -7.743 -11.517 7.057 1.00 91.75 90 GLU A N 1
ATOM 756 C CA . GLU A 1 90 ? -7.887 -10.105 7.411 1.00 91.75 90 GLU A CA 1
ATOM 757 C C . GLU A 1 90 ? -6.534 -9.388 7.452 1.00 91.75 90 GLU A C 1
ATOM 759 O O . GLU A 1 90 ? -6.413 -8.264 6.957 1.00 91.75 90 GLU A O 1
ATOM 764 N N . CYS A 1 91 ? -5.508 -10.042 8.003 1.00 89.94 91 CYS A N 1
ATOM 765 C CA . CYS A 1 91 ? -4.146 -9.519 8.010 1.00 89.94 91 CYS A CA 1
ATOM 766 C C . CYS A 1 91 ? -3.591 -9.438 6.584 1.00 89.94 91 CYS A C 1
ATOM 768 O O . CYS A 1 91 ? -3.096 -8.385 6.187 1.00 89.94 91 CYS A O 1
ATOM 770 N N . LEU A 1 92 ? -3.745 -10.501 5.788 1.00 91.31 92 LEU A N 1
ATOM 771 C CA . LEU A 1 92 ? -3.322 -10.523 4.384 1.00 91.31 92 LEU A CA 1
ATOM 772 C C . LEU A 1 92 ? -4.011 -9.442 3.554 1.00 91.31 92 LEU A C 1
ATOM 774 O O . LEU A 1 92 ? -3.361 -8.739 2.783 1.00 91.31 92 LEU A O 1
ATOM 778 N N . LEU A 1 93 ? -5.315 -9.265 3.744 1.00 93.25 93 LEU A N 1
ATOM 779 C CA . LEU A 1 93 ? -6.097 -8.247 3.059 1.00 93.25 93 LEU A CA 1
ATOM 780 C C . LEU A 1 93 ? -5.636 -6.836 3.439 1.00 93.25 93 LEU A C 1
ATOM 782 O O . LEU A 1 93 ? -5.476 -5.985 2.569 1.00 93.25 93 LEU A O 1
ATOM 786 N N . THR A 1 94 ? -5.366 -6.601 4.726 1.00 92.88 94 THR A N 1
ATOM 787 C CA . THR A 1 94 ? -4.832 -5.324 5.223 1.00 92.88 94 THR A CA 1
ATOM 788 C C . THR A 1 94 ? -3.472 -5.014 4.608 1.00 92.88 94 THR A C 1
ATOM 790 O O . THR A 1 94 ? -3.270 -3.910 4.101 1.00 92.88 94 THR A O 1
ATOM 793 N N . MET A 1 95 ? -2.564 -5.994 4.609 1.00 91.31 95 MET A N 1
ATOM 794 C CA . MET A 1 95 ? -1.243 -5.850 3.999 1.00 91.31 95 MET A CA 1
ATOM 795 C C . MET A 1 95 ? -1.351 -5.612 2.498 1.00 91.31 95 MET A C 1
ATOM 797 O O . MET A 1 95 ? -0.697 -4.716 1.985 1.00 91.31 95 MET A O 1
ATOM 801 N N . THR A 1 96 ? -2.258 -6.307 1.813 1.00 92.44 96 THR A N 1
ATOM 802 C CA . THR A 1 96 ? -2.464 -6.120 0.375 1.00 92.44 96 THR A CA 1
ATOM 803 C C . THR A 1 96 ? -2.967 -4.717 0.051 1.00 92.44 96 THR A C 1
ATOM 805 O O . THR A 1 96 ? -2.442 -4.087 -0.863 1.00 92.44 96 THR A O 1
ATOM 808 N N . TRP A 1 97 ? -3.910 -4.168 0.827 1.00 92.88 97 TRP A N 1
ATOM 809 C CA . TRP A 1 97 ? -4.325 -2.768 0.671 1.00 92.88 97 TRP A CA 1
ATOM 810 C C . TRP A 1 97 ? -3.188 -1.787 0.908 1.00 92.88 97 TRP A C 1
ATOM 812 O O . TRP A 1 97 ? -3.064 -0.808 0.172 1.00 92.88 97 TRP A O 1
ATOM 822 N N . PHE A 1 98 ? -2.355 -2.054 1.910 1.00 92.88 98 PHE A N 1
ATOM 823 C CA . PHE A 1 98 ? -1.193 -1.229 2.186 1.00 92.88 98 PHE A CA 1
ATOM 824 C C . PHE A 1 98 ? -0.170 -1.287 1.043 1.00 92.88 98 PHE A C 1
ATOM 826 O O . PHE A 1 98 ? 0.301 -0.246 0.596 1.00 92.88 98 PHE A O 1
ATOM 833 N N . THR A 1 99 ? 0.118 -2.478 0.514 1.00 90.94 99 THR A N 1
ATOM 834 C CA . THR A 1 99 ? 1.010 -2.660 -0.634 1.00 90.94 99 THR A CA 1
ATOM 835 C C . THR A 1 99 ? 0.457 -1.983 -1.884 1.00 90.94 99 THR A C 1
ATOM 837 O O . THR A 1 99 ? 1.181 -1.277 -2.567 1.00 90.94 99 THR A O 1
ATOM 840 N N . ILE A 1 100 ? -0.833 -2.129 -2.182 1.00 89.25 100 ILE A N 1
ATOM 841 C CA . ILE A 1 100 ? -1.455 -1.414 -3.305 1.00 89.25 100 ILE A CA 1
ATOM 842 C C . ILE A 1 100 ? -1.229 0.090 -3.156 1.00 89.25 100 ILE A C 1
ATOM 844 O O . ILE A 1 100 ? -0.783 0.741 -4.097 1.00 89.25 100 ILE A O 1
ATOM 848 N N . TRP A 1 101 ? -1.478 0.633 -1.963 1.00 90.81 101 TRP A N 1
ATOM 849 C CA . TRP A 1 101 ? -1.255 2.047 -1.702 1.00 90.81 101 TRP A CA 1
ATOM 850 C C . TRP A 1 101 ? 0.214 2.457 -1.877 1.00 90.81 101 TRP A C 1
ATOM 852 O O . TRP A 1 101 ? 0.452 3.466 -2.532 1.00 90.81 101 TRP A O 1
ATOM 862 N N . ILE A 1 102 ? 1.185 1.689 -1.362 1.00 89.25 102 ILE A N 1
ATOM 863 C CA . ILE A 1 102 ? 2.604 2.072 -1.448 1.00 89.25 102 ILE A CA 1
ATOM 864 C C . ILE A 1 102 ? 3.114 2.060 -2.893 1.00 89.25 102 ILE A C 1
ATOM 866 O O . ILE A 1 102 ? 3.795 2.993 -3.291 1.00 89.25 102 ILE A O 1
ATOM 870 N N . PHE A 1 103 ? 2.715 1.073 -3.703 1.00 86.25 103 PHE A N 1
ATOM 871 C CA . PHE A 1 103 ? 3.099 1.011 -5.118 1.00 86.25 103 PHE A CA 1
ATOM 872 C C . PHE A 1 103 ? 2.503 2.169 -5.925 1.00 86.25 103 PHE A C 1
ATOM 874 O O . PHE A 1 103 ? 3.177 2.748 -6.767 1.00 86.25 103 PHE A O 1
ATOM 881 N N . ILE A 1 104 ? 1.247 2.535 -5.658 1.00 82.62 104 ILE A N 1
ATOM 882 C CA . ILE A 1 104 ? 0.597 3.651 -6.360 1.00 82.62 104 ILE A CA 1
ATOM 883 C C . ILE A 1 104 ? 1.136 4.995 -5.885 1.00 82.62 104 ILE A C 1
ATOM 885 O O . ILE A 1 104 ? 1.188 5.941 -6.663 1.00 82.62 104 ILE A O 1
ATOM 889 N N . TRP A 1 105 ? 1.486 5.107 -4.606 1.00 81.69 105 TRP A N 1
ATOM 890 C CA . TRP A 1 105 ? 2.155 6.286 -4.081 1.00 81.69 105 TRP A CA 1
ATOM 891 C C . TRP A 1 105 ? 3.497 6.497 -4.787 1.00 81.69 105 TRP A C 1
ATOM 893 O O . TRP A 1 105 ? 3.727 7.587 -5.297 1.00 81.69 105 TRP A O 1
ATOM 903 N N . ASP A 1 106 ? 4.318 5.450 -4.883 1.00 78.69 106 ASP A N 1
ATOM 904 C CA . ASP A 1 106 ? 5.625 5.478 -5.549 1.00 78.69 106 ASP A CA 1
ATOM 905 C C . ASP A 1 106 ? 5.490 5.866 -7.034 1.00 78.69 106 ASP A C 1
ATOM 907 O O . ASP A 1 106 ? 5.985 6.915 -7.447 1.00 78.69 106 ASP A O 1
ATOM 911 N N . ASP A 1 107 ? 4.678 5.119 -7.797 1.00 74.88 107 ASP A N 1
ATOM 912 C CA . ASP A 1 107 ? 4.380 5.406 -9.210 1.00 74.88 107 ASP A CA 1
ATOM 913 C C . ASP A 1 107 ? 3.770 6.807 -9.397 1.00 74.88 107 ASP A C 1
ATOM 915 O O . ASP A 1 107 ? 4.072 7.520 -10.349 1.00 74.88 107 ASP A O 1
ATOM 919 N N . GLY A 1 108 ? 2.867 7.212 -8.501 1.00 68.31 108 GLY A N 1
ATOM 920 C CA . GLY A 1 108 ? 2.150 8.480 -8.590 1.00 68.31 108 GLY A CA 1
ATOM 921 C C . GLY A 1 108 ? 3.059 9.682 -8.367 1.00 68.31 108 GLY A C 1
ATOM 922 O O . GLY A 1 108 ? 2.843 10.727 -8.993 1.00 68.31 108 GLY A O 1
ATOM 923 N N . ILE A 1 109 ? 4.078 9.557 -7.512 1.00 64.06 109 ILE A N 1
ATOM 924 C CA . ILE A 1 109 ? 5.090 10.603 -7.394 1.00 64.06 109 ILE A CA 1
ATOM 925 C C . ILE A 1 109 ? 6.048 10.564 -8.588 1.00 64.06 109 ILE A C 1
ATOM 927 O O . ILE A 1 109 ? 6.374 11.631 -9.098 1.00 64.06 109 ILE A O 1
ATOM 931 N N . GLU A 1 110 ? 6.429 9.393 -9.107 1.00 60.53 110 GLU A N 1
ATOM 932 C CA . GLU A 1 110 ? 7.249 9.305 -10.325 1.00 60.53 110 GLU A CA 1
ATOM 933 C C . GLU A 1 110 ? 6.551 9.941 -11.541 1.00 60.53 110 GLU A C 1
ATOM 935 O O . GLU A 1 110 ? 7.139 10.776 -12.235 1.00 60.53 110 GLU A O 1
ATOM 940 N N . ASP A 1 111 ? 5.275 9.623 -11.771 1.00 60.22 111 ASP A N 1
ATOM 941 C CA . ASP A 1 111 ? 4.467 10.185 -12.856 1.00 60.22 111 ASP A CA 1
ATOM 942 C C . ASP A 1 111 ? 4.272 11.698 -12.669 1.00 60.22 111 ASP A C 1
ATOM 944 O O . ASP A 1 111 ? 4.412 12.472 -13.614 1.00 60.22 111 ASP A O 1
ATOM 948 N N . THR A 1 112 ? 4.014 12.181 -11.448 1.00 53.41 112 THR A N 1
ATOM 949 C CA . THR A 1 112 ? 3.899 13.635 -11.212 1.00 53.41 112 THR A CA 1
ATOM 950 C C . THR A 1 112 ? 5.244 14.361 -11.263 1.00 53.41 112 THR A C 1
ATOM 952 O O . THR A 1 112 ? 5.293 15.514 -11.689 1.00 53.41 112 THR A O 1
ATOM 955 N N . ALA A 1 113 ? 6.348 13.706 -10.903 1.00 46.84 113 ALA A N 1
ATOM 956 C CA . ALA A 1 113 ? 7.697 14.248 -11.008 1.00 46.84 113 ALA A CA 1
ATOM 957 C C . ALA A 1 113 ? 8.212 14.293 -12.454 1.00 46.84 113 ALA A C 1
ATOM 959 O O . ALA A 1 113 ? 9.046 15.147 -12.760 1.00 46.84 113 ALA A O 1
ATOM 960 N N . THR A 1 114 ? 7.720 13.411 -13.329 1.00 44.81 114 THR A N 1
ATOM 961 C CA . THR A 1 114 ? 8.085 13.350 -14.753 1.00 44.81 114 THR A CA 1
ATOM 962 C C . THR A 1 114 ? 7.158 14.169 -15.653 1.00 44.81 114 THR A C 1
ATOM 964 O O . THR A 1 114 ? 7.639 14.760 -16.618 1.00 44.81 114 THR A O 1
ATOM 967 N N . VAL A 1 115 ? 5.858 14.247 -15.343 1.00 44.12 115 VAL A N 1
ATOM 968 C CA . VAL A 1 115 ? 4.859 14.985 -16.140 1.00 44.12 115 VAL A CA 1
ATOM 969 C C . VAL A 1 115 ? 4.802 16.471 -15.768 1.00 44.12 115 VAL A C 1
ATOM 971 O O . VAL A 1 115 ? 4.626 17.303 -16.654 1.00 44.12 115 VAL A O 1
ATOM 974 N N . ASN A 1 116 ? 5.014 16.831 -14.495 1.00 45.44 116 ASN A N 1
ATOM 975 C CA . ASN A 1 116 ? 5.036 18.227 -14.045 1.00 45.44 116 ASN A CA 1
ATOM 976 C C . ASN A 1 116 ? 6.473 18.693 -13.790 1.00 45.44 116 ASN A C 1
ATOM 978 O O . ASN A 1 116 ? 6.868 18.965 -12.656 1.00 45.44 116 ASN A O 1
ATOM 982 N N . SER A 1 117 ? 7.242 18.850 -14.867 1.00 46.91 117 SER A N 1
ATOM 983 C CA . SER A 1 117 ? 8.476 19.649 -14.875 1.00 46.91 117 SER A CA 1
ATOM 984 C C . SER A 1 117 ? 8.211 21.160 -14.739 1.00 46.91 117 SER A C 1
ATOM 986 O O . SER A 1 117 ? 9.057 21.965 -15.119 1.00 46.91 117 SER A O 1
ATOM 988 N N . ASP A 1 118 ? 7.032 21.553 -14.251 1.00 48.34 118 ASP A N 1
ATOM 989 C CA . ASP A 1 118 ? 6.729 22.928 -13.880 1.00 48.34 118 ASP A CA 1
ATOM 990 C C . ASP A 1 118 ? 7.431 23.251 -12.559 1.00 48.34 118 ASP A C 1
ATOM 992 O O . ASP A 1 118 ? 7.338 22.508 -11.578 1.00 48.34 118 ASP A O 1
ATOM 996 N N . GLU A 1 119 ? 8.095 24.405 -12.515 1.00 52.16 119 GLU A N 1
ATOM 997 C CA . GLU A 1 119 ? 8.860 24.919 -11.368 1.00 52.16 119 GLU A CA 1
ATOM 998 C C . GLU A 1 119 ? 8.026 25.082 -10.075 1.00 52.16 119 GLU A C 1
ATOM 1000 O O . GLU A 1 119 ? 8.587 25.319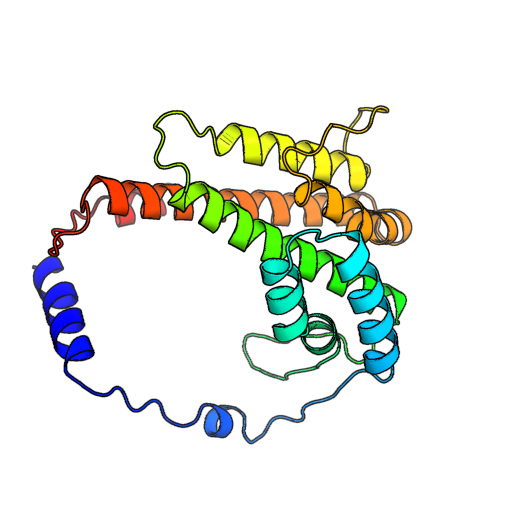 -9.009 1.00 52.16 119 GLU A O 1
ATOM 1005 N N . ASN A 1 120 ? 6.700 24.899 -10.143 1.00 52.62 120 ASN A N 1
ATOM 1006 C CA . ASN A 1 120 ? 5.741 25.130 -9.058 1.00 52.62 120 ASN A CA 1
ATOM 1007 C C . ASN A 1 120 ? 5.150 23.860 -8.414 1.00 52.62 120 ASN A C 1
ATOM 1009 O O . ASN A 1 120 ? 4.250 23.978 -7.580 1.00 52.62 120 ASN A O 1
ATOM 1013 N N . PHE A 1 121 ? 5.587 22.644 -8.773 1.00 63.91 121 PHE A N 1
ATOM 1014 C CA . PHE A 1 121 ? 5.083 21.445 -8.089 1.00 63.91 121 PHE A CA 1
ATOM 1015 C C . PHE A 1 121 ? 5.688 21.309 -6.685 1.00 63.91 121 PHE A C 1
ATOM 1017 O O . PHE A 1 121 ? 6.812 20.817 -6.521 1.00 63.91 121 PHE A O 1
ATOM 1024 N N . ASP A 1 122 ? 4.905 21.714 -5.686 1.00 77.19 122 ASP A N 1
ATOM 1025 C CA . ASP A 1 122 ? 5.234 21.637 -4.264 1.00 77.19 122 ASP A CA 1
ATOM 1026 C C . ASP A 1 122 ? 5.066 20.204 -3.723 1.00 77.19 122 ASP A C 1
ATOM 1028 O O . ASP A 1 122 ? 4.039 19.817 -3.155 1.00 77.19 122 ASP A O 1
ATOM 1032 N N . LEU A 1 123 ? 6.106 19.396 -3.944 1.00 77.25 123 LEU A N 1
ATOM 1033 C CA . LEU A 1 123 ? 6.195 18.022 -3.449 1.00 77.25 123 LEU A CA 1
ATOM 1034 C C . LEU A 1 123 ? 6.173 17.966 -1.913 1.00 77.25 123 LEU A C 1
ATOM 1036 O O . LEU A 1 123 ? 5.625 17.024 -1.342 1.00 77.25 123 LEU A O 1
ATOM 1040 N N . GLU A 1 124 ? 6.738 18.977 -1.251 1.00 80.94 124 GLU A N 1
ATOM 1041 C CA . GLU A 1 124 ? 6.766 19.058 0.207 1.00 80.94 124 GLU A CA 1
ATOM 1042 C C . GLU A 1 124 ? 5.343 19.187 0.760 1.00 80.94 124 GLU A C 1
ATOM 1044 O O . GLU A 1 124 ? 4.945 18.413 1.633 1.00 80.94 124 GLU A O 1
ATOM 1049 N N . SER A 1 125 ? 4.532 20.082 0.194 1.00 83.81 125 SER A N 1
ATOM 1050 C CA . SER A 1 125 ? 3.122 20.229 0.567 1.00 83.81 125 SER A CA 1
ATOM 1051 C C . SER A 1 125 ? 2.304 18.972 0.275 1.00 83.81 125 SER A C 1
ATOM 1053 O O . SER A 1 125 ? 1.490 18.564 1.108 1.00 83.81 125 SER A O 1
ATOM 1055 N N . LEU A 1 126 ? 2.546 18.289 -0.850 1.00 85.31 126 LEU A N 1
ATOM 1056 C CA . LEU A 1 126 ? 1.880 17.017 -1.150 1.00 85.31 126 LEU A CA 1
ATOM 1057 C C . LEU A 1 126 ? 2.209 15.946 -0.096 1.00 85.31 126 LEU A C 1
ATOM 1059 O O . LEU A 1 126 ? 1.304 15.265 0.396 1.00 85.31 126 LEU A O 1
ATOM 1063 N N . HIS A 1 127 ? 3.481 15.819 0.289 1.00 87.44 127 HIS A N 1
ATOM 1064 C CA . HIS A 1 127 ? 3.917 14.900 1.342 1.00 87.44 127 HIS A CA 1
ATOM 1065 C C . HIS A 1 127 ? 3.300 15.248 2.697 1.00 87.44 127 HIS A C 1
ATOM 1067 O O . HIS A 1 127 ? 2.784 14.363 3.381 1.00 87.44 127 HIS A O 1
ATOM 1073 N N . GLN A 1 128 ? 3.296 16.528 3.073 1.00 88.62 128 GLN A N 1
ATOM 1074 C CA . GLN A 1 128 ? 2.693 16.988 4.322 1.00 88.62 128 GLN A CA 1
ATOM 1075 C C . GLN A 1 128 ? 1.188 16.686 4.371 1.00 88.62 128 GLN A C 1
ATOM 1077 O O . GLN A 1 128 ? 0.706 16.144 5.367 1.00 88.62 128 GLN A O 1
ATOM 1082 N N . GLN A 1 129 ? 0.449 16.960 3.293 1.00 90.38 129 GLN A N 1
ATOM 1083 C CA . GLN A 1 129 ? -0.984 16.655 3.200 1.00 90.38 129 GLN A CA 1
ATOM 1084 C C . GLN A 1 129 ? -1.255 15.146 3.278 1.00 90.38 129 GLN A C 1
ATOM 1086 O O . GLN A 1 129 ? -2.173 14.708 3.975 1.00 90.38 129 GLN A O 1
ATOM 1091 N N . ALA A 1 130 ? -0.436 14.329 2.612 1.00 91.69 130 ALA A N 1
ATOM 1092 C CA . ALA A 1 130 ? -0.558 12.876 2.673 1.00 91.69 130 ALA A CA 1
ATOM 1093 C C . ALA A 1 130 ? -0.279 12.344 4.089 1.00 91.69 130 ALA A C 1
ATOM 1095 O O . ALA A 1 130 ? -1.033 11.507 4.585 1.00 91.69 130 ALA A O 1
ATOM 1096 N N . LEU A 1 131 ? 0.732 12.875 4.784 1.00 93.31 131 LEU A N 1
ATOM 1097 C CA . LEU A 1 131 ? 1.026 12.510 6.172 1.00 93.31 131 LEU A CA 1
ATOM 1098 C C . LEU A 1 131 ? -0.097 12.900 7.134 1.00 93.31 131 LEU A C 1
ATOM 1100 O O . LEU A 1 131 ? -0.457 12.103 8.000 1.00 93.31 131 LEU A O 1
ATOM 1104 N N . GLN A 1 132 ? -0.709 14.071 6.957 1.00 93.81 132 GLN A N 1
ATOM 1105 C CA . GLN A 1 132 ? -1.882 14.471 7.741 1.00 93.81 132 GLN A CA 1
ATOM 1106 C C . GLN A 1 132 ? -3.058 13.507 7.528 1.00 93.81 132 GLN A C 1
ATOM 1108 O O . GLN A 1 132 ? -3.692 13.079 8.496 1.00 93.81 132 GLN A O 1
ATOM 1113 N N . TYR A 1 133 ? -3.309 13.104 6.278 1.00 94.50 133 TYR A N 1
ATOM 1114 C CA . TYR A 1 133 ? -4.339 12.119 5.942 1.00 94.50 133 TYR A CA 1
ATOM 1115 C C . TYR A 1 133 ? -4.067 10.754 6.598 1.00 94.50 133 TYR A C 1
ATOM 1117 O O . TYR A 1 133 ? -4.949 10.160 7.227 1.00 94.50 133 TYR A O 1
ATOM 1125 N N . ILE A 1 134 ? -2.822 10.274 6.524 1.00 95.19 134 ILE A N 1
ATOM 1126 C CA . ILE A 1 134 ? -2.376 9.025 7.156 1.00 95.19 134 ILE A CA 1
ATOM 1127 C C . ILE A 1 134 ? -2.558 9.097 8.678 1.00 95.19 134 ILE A C 1
ATOM 1129 O O . ILE A 1 134 ? -3.149 8.190 9.270 1.00 95.19 134 ILE A O 1
ATOM 1133 N N . ALA A 1 135 ? -2.095 10.176 9.317 1.00 95.88 135 ALA A N 1
ATOM 1134 C CA . ALA A 1 135 ? -2.203 10.373 10.761 1.00 95.88 135 ALA A CA 1
ATOM 1135 C C . ALA A 1 135 ? -3.666 10.366 11.230 1.00 95.88 135 ALA A C 1
ATOM 1137 O O . ALA A 1 135 ? -3.991 9.717 12.230 1.00 95.88 135 ALA A O 1
ATOM 1138 N N . PHE A 1 136 ? -4.564 11.020 10.485 1.00 96.44 136 PHE A N 1
ATOM 1139 C CA . PHE A 1 136 ? -6.000 11.006 10.766 1.00 96.44 136 PHE A CA 1
ATOM 1140 C C . PHE A 1 136 ? -6.572 9.582 10.733 1.00 96.44 136 PHE A C 1
ATOM 1142 O O . PHE A 1 136 ? -7.200 9.131 11.698 1.00 96.44 136 PHE A O 1
ATOM 1149 N N . HIS A 1 137 ? -6.312 8.820 9.667 1.00 96.12 137 HIS A N 1
ATOM 1150 C CA . HIS A 1 137 ? -6.865 7.470 9.537 1.00 96.12 137 HIS A CA 1
ATOM 1151 C C . HIS A 1 137 ? -6.252 6.455 10.505 1.00 96.12 137 HIS A C 1
ATOM 1153 O O . HIS A 1 137 ? -6.948 5.535 10.944 1.00 96.12 137 HIS A O 1
ATOM 1159 N N . LEU A 1 138 ? -4.999 6.656 10.914 1.00 95.81 138 LEU A N 1
ATOM 1160 C CA . LEU A 1 138 ? -4.382 5.907 12.008 1.00 95.81 138 LEU A CA 1
ATOM 1161 C C . LEU A 1 138 ? -4.899 6.341 13.387 1.00 95.81 138 LEU A C 1
ATOM 1163 O O . LEU A 1 138 ? -4.567 5.691 14.374 1.00 95.81 138 LEU A O 1
ATOM 1167 N N . GLY A 1 139 ? -5.731 7.381 13.492 1.00 95.00 139 GLY A N 1
ATOM 1168 C CA . GLY A 1 139 ? -6.254 7.887 14.763 1.00 95.00 139 GLY A CA 1
ATOM 1169 C C . GLY A 1 139 ? -5.164 8.478 15.655 1.00 95.00 139 GLY A C 1
ATOM 1170 O O . GLY A 1 139 ? -5.177 8.235 16.861 1.00 95.00 139 GLY A O 1
ATOM 1171 N N . LEU A 1 140 ? -4.194 9.157 15.039 1.00 94.19 140 LEU A N 1
ATOM 1172 C CA . LEU A 1 140 ? -3.089 9.861 15.694 1.00 94.19 140 LEU A CA 1
ATOM 1173 C C . LEU A 1 140 ? -3.245 11.388 15.637 1.00 94.19 140 LEU A C 1
ATOM 1175 O O . LEU A 1 140 ? -2.510 12.081 16.329 1.00 94.19 140 LEU A O 1
ATOM 1179 N N . GLY A 1 141 ? -4.148 11.899 14.795 1.00 86.06 141 GLY A N 1
ATOM 1180 C CA . GLY A 1 141 ? -4.452 13.326 14.704 1.00 86.06 141 GLY A CA 1
ATOM 1181 C C . GLY A 1 141 ? -5.553 13.757 15.673 1.00 86.06 141 GLY A C 1
ATOM 1182 O O . GLY A 1 141 ? -6.430 12.963 16.010 1.00 86.06 141 GLY A O 1
ATOM 1183 N N . ASP A 1 142 ? -5.525 15.034 16.051 1.00 81.50 142 ASP A N 1
ATOM 1184 C CA . ASP A 1 142 ? -6.505 15.655 16.957 1.00 81.50 142 ASP A CA 1
ATOM 1185 C C . ASP A 1 142 ? -7.767 16.162 16.233 1.00 81.50 142 ASP A C 1
ATOM 1187 O O . ASP A 1 142 ? -8.731 16.586 16.867 1.00 81.50 142 ASP A O 1
ATOM 1191 N N . SER A 1 143 ? -7.771 16.141 14.896 1.00 85.25 143 SER A N 1
ATOM 1192 C CA . SER A 1 143 ? -8.914 16.576 14.088 1.00 85.25 143 SER A CA 1
ATOM 1193 C C . SER A 1 143 ? -10.035 15.540 14.114 1.00 85.25 143 SER A C 1
ATOM 1195 O O . SER A 1 143 ? -9.805 14.359 13.855 1.00 85.25 143 SER A O 1
ATOM 1197 N N . GLU A 1 144 ? -11.268 15.997 14.332 1.00 84.56 144 GLU A N 1
ATOM 1198 C CA . GLU A 1 144 ? -12.479 15.186 14.148 1.00 84.56 144 GLU A CA 1
ATOM 1199 C C . GLU A 1 144 ? -12.933 15.133 12.680 1.00 84.56 144 GLU A C 1
ATOM 1201 O O . GLU A 1 144 ? -13.672 14.232 12.282 1.00 84.56 144 GLU A O 1
ATOM 1206 N N . VAL A 1 145 ? -12.471 16.082 11.861 1.00 91.50 145 VAL A N 1
ATOM 1207 C CA . VAL A 1 145 ? -12.812 16.189 10.438 1.00 91.50 145 VAL A CA 1
ATOM 1208 C C . VAL A 1 145 ? -11.750 15.481 9.600 1.00 91.50 145 VAL A C 1
ATOM 1210 O O . VAL A 1 145 ? -10.557 15.745 9.772 1.00 91.50 145 VAL A O 1
ATOM 1213 N N . GLU A 1 146 ? -12.189 14.605 8.687 1.00 92.44 146 GLU A N 1
ATOM 1214 C CA . GLU A 1 146 ? -11.312 13.910 7.734 1.00 92.44 146 GLU A CA 1
ATOM 1215 C C . GLU A 1 146 ? -10.642 14.931 6.798 1.00 92.44 146 GLU A C 1
ATOM 1217 O O . GLU A 1 146 ? -11.350 15.662 6.096 1.00 92.44 146 GLU A O 1
ATOM 1222 N N . PRO A 1 147 ? -9.296 15.003 6.766 1.00 91.69 147 PRO A N 1
ATOM 1223 C CA . PRO A 1 147 ? -8.584 15.840 5.812 1.00 91.69 147 PRO A CA 1
ATOM 1224 C C . PRO A 1 147 ? -8.889 15.410 4.376 1.00 91.69 147 PRO A C 1
ATOM 1226 O O . PRO A 1 147 ? -9.065 14.226 4.091 1.00 91.69 147 PRO A O 1
ATOM 1229 N N . VAL A 1 148 ? -8.904 16.358 3.442 1.00 88.69 148 VAL A N 1
ATOM 1230 C CA . VAL A 1 148 ? -9.019 16.026 2.017 1.00 88.69 148 VAL A CA 1
ATOM 1231 C C . VAL A 1 148 ? -7.715 15.352 1.571 1.00 88.69 148 VAL A C 1
ATOM 1233 O O . VAL A 1 148 ? -6.646 15.917 1.806 1.00 88.69 148 VAL A O 1
ATOM 1236 N N . PRO A 1 149 ? -7.753 14.160 0.944 1.00 87.12 149 PRO A N 1
ATOM 1237 C CA . PRO A 1 149 ? -6.535 13.520 0.471 1.00 87.12 149 PRO A CA 1
ATOM 1238 C C . PRO A 1 149 ? -5.945 14.323 -0.702 1.00 87.12 149 PRO A C 1
ATOM 1240 O O . PRO A 1 149 ? -6.699 14.721 -1.595 1.00 87.12 149 PRO A O 1
ATOM 1243 N N . PRO A 1 150 ? -4.613 14.523 -0.761 1.00 83.56 150 PRO A N 1
ATOM 1244 C CA . PRO A 1 150 ? -3.988 15.363 -1.790 1.00 83.56 150 PRO A CA 1
ATOM 1245 C C . PRO A 1 150 ? -4.158 14.791 -3.201 1.00 83.56 150 PRO A C 1
ATOM 1247 O O . PRO A 1 150 ? -4.181 15.521 -4.187 1.00 83.56 150 PRO A O 1
ATOM 1250 N N . THR A 1 151 ? -4.323 13.471 -3.308 1.00 83.25 151 THR A N 1
ATOM 1251 C CA . THR A 1 151 ? -4.737 12.797 -4.539 1.00 83.25 151 THR A CA 1
ATOM 1252 C C . THR A 1 151 ? -5.774 11.729 -4.215 1.00 83.25 151 THR A C 1
ATOM 1254 O O . THR A 1 151 ? -5.808 11.186 -3.106 1.00 83.25 151 THR A O 1
ATOM 1257 N N . ARG A 1 152 ? -6.594 11.344 -5.201 1.00 81.19 152 ARG A N 1
ATOM 1258 C CA . ARG A 1 152 ? -7.549 10.231 -5.031 1.00 81.19 152 ARG A CA 1
ATOM 1259 C C . ARG A 1 152 ? -6.873 8.926 -4.590 1.00 81.19 152 ARG A C 1
ATOM 1261 O O . ARG A 1 152 ? -7.488 8.136 -3.882 1.00 81.19 152 ARG A O 1
ATOM 1268 N N . TYR A 1 153 ? -5.610 8.721 -4.970 1.00 82.69 153 TYR A N 1
ATOM 1269 C CA . TYR A 1 153 ? -4.843 7.530 -4.616 1.00 82.69 153 TYR A CA 1
ATOM 1270 C C . TYR A 1 153 ? -4.347 7.560 -3.173 1.00 82.69 153 TYR A C 1
ATOM 1272 O O . TYR A 1 153 ? -4.386 6.534 -2.500 1.00 82.69 153 TYR A O 1
ATOM 1280 N N . CYS A 1 154 ? -3.993 8.740 -2.650 1.00 85.69 154 CYS A N 1
ATOM 1281 C CA . CYS A 1 154 ? -3.740 8.904 -1.215 1.00 85.69 154 CYS A CA 1
ATOM 1282 C C . CYS A 1 154 ? -4.967 8.503 -0.391 1.00 85.69 154 CYS A C 1
ATOM 1284 O O . CYS A 1 154 ? -4.838 7.864 0.652 1.00 85.69 154 CYS A O 1
ATOM 1286 N N . GLY A 1 155 ? -6.162 8.787 -0.922 1.00 87.88 155 GLY A N 1
ATOM 1287 C CA . GLY A 1 155 ? -7.441 8.377 -0.348 1.00 87.88 155 GLY A CA 1
ATOM 1288 C C . GLY A 1 155 ? -7.614 6.863 -0.172 1.00 87.88 155 GLY A C 1
ATOM 1289 O O . GLY A 1 155 ? -8.443 6.442 0.634 1.00 87.88 155 GLY A O 1
ATOM 1290 N N . LEU A 1 156 ? -6.839 6.026 -0.871 1.00 90.19 156 LEU A N 1
ATOM 1291 C CA . LEU A 1 156 ? -6.917 4.567 -0.734 1.00 90.19 156 LEU A CA 1
ATOM 1292 C C . LEU A 1 156 ? -6.324 4.068 0.590 1.00 90.19 156 LEU A C 1
ATOM 1294 O O . LEU A 1 156 ? -6.743 3.017 1.080 1.00 90.19 156 LEU A O 1
ATOM 1298 N N . PHE A 1 157 ? -5.425 4.838 1.218 1.00 93.81 157 PHE A N 1
ATOM 1299 C CA . PHE A 1 157 ? -4.769 4.453 2.472 1.00 93.81 157 PHE A CA 1
ATOM 1300 C C . PHE A 1 157 ? -5.768 4.102 3.583 1.00 93.81 157 PHE A C 1
ATOM 1302 O O . PHE A 1 157 ? -5.531 3.187 4.374 1.00 93.81 157 PHE A O 1
ATOM 1309 N N . LYS A 1 158 ? -6.934 4.762 3.620 1.00 94.12 158 LYS A N 1
ATOM 1310 C CA . LYS A 1 158 ? -7.977 4.507 4.626 1.00 94.12 158 LYS A CA 1
ATOM 1311 C C . LYS A 1 158 ? -8.419 3.041 4.695 1.00 94.12 158 LYS A C 1
ATOM 1313 O O . LYS A 1 158 ? -8.828 2.573 5.759 1.00 94.12 158 LYS A O 1
ATOM 1318 N N . HIS A 1 159 ? -8.329 2.308 3.582 1.00 93.12 159 HIS A N 1
ATOM 1319 C CA . HIS A 1 159 ? -8.689 0.893 3.519 1.00 93.12 159 HIS A CA 1
ATOM 1320 C C . HIS A 1 159 ? -7.697 0.007 4.280 1.00 93.12 159 HIS A C 1
ATOM 1322 O O . HIS A 1 159 ? -8.128 -0.931 4.949 1.00 93.12 159 HIS A O 1
ATOM 1328 N N . ALA A 1 160 ? -6.406 0.342 4.247 1.00 93.75 160 ALA A N 1
ATOM 1329 C CA . ALA A 1 160 ? -5.375 -0.308 5.054 1.00 93.75 160 ALA A CA 1
ATOM 1330 C C . ALA A 1 160 ? -5.390 0.187 6.510 1.00 93.75 160 ALA A C 1
ATOM 1332 O O . ALA A 1 160 ? -5.218 -0.586 7.450 1.00 93.75 160 ALA A O 1
ATOM 1333 N N . ALA A 1 161 ? -5.655 1.477 6.717 1.00 94.56 161 ALA A N 1
ATOM 1334 C CA . ALA A 1 161 ? -5.631 2.091 8.038 1.00 94.56 161 ALA A CA 1
ATOM 1335 C C . ALA A 1 161 ? -6.758 1.608 8.958 1.00 94.56 161 ALA A C 1
ATOM 1337 O O . ALA A 1 161 ? -6.552 1.492 10.164 1.00 94.56 161 ALA A O 1
ATOM 1338 N N . LYS A 1 162 ? -7.950 1.316 8.418 1.00 93.75 162 LYS A N 1
ATOM 1339 C CA . LYS A 1 162 ? -9.101 0.890 9.228 1.00 93.75 162 LYS A CA 1
ATOM 1340 C C . LYS A 1 162 ? -8.802 -0.387 10.037 1.00 93.75 162 LYS A C 1
ATOM 1342 O O . LYS A 1 162 ? -8.957 -0.331 11.257 1.00 93.75 162 LYS A O 1
ATOM 1347 N N . PRO A 1 163 ? -8.342 -1.502 9.436 1.00 92.62 163 PRO A N 1
ATOM 1348 C CA . PRO A 1 163 ? -7.939 -2.681 10.202 1.00 92.62 163 PRO A CA 1
ATOM 1349 C C . PRO A 1 163 ? -6.788 -2.410 11.179 1.00 92.62 163 PRO A C 1
ATOM 1351 O O . PRO A 1 163 ? -6.861 -2.849 12.325 1.00 92.62 163 PRO A O 1
ATOM 1354 N N . LEU A 1 164 ? -5.772 -1.635 10.773 1.00 92.12 164 LEU A N 1
ATOM 1355 C CA . LEU A 1 164 ? -4.652 -1.257 11.649 1.00 92.12 164 LEU A CA 1
ATOM 1356 C C . LEU A 1 164 ? -5.135 -0.492 12.889 1.00 92.12 164 LEU A C 1
ATOM 1358 O O . LEU A 1 164 ? -4.689 -0.752 14.004 1.00 92.12 164 LEU A O 1
ATOM 1362 N N . ARG A 1 165 ? -6.096 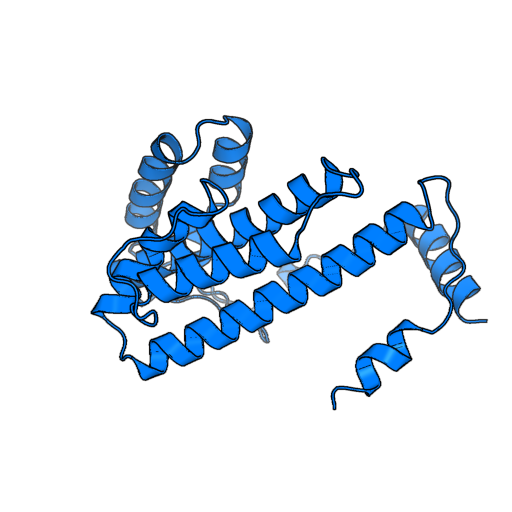0.421 12.724 1.00 93.62 165 ARG A N 1
ATOM 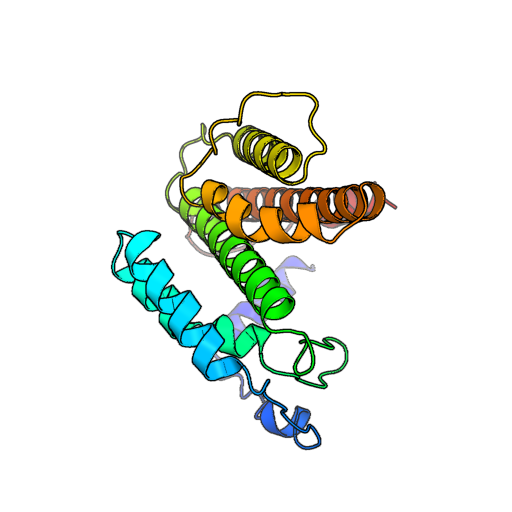1363 C CA . ARG A 1 165 ? -6.707 1.178 13.822 1.00 93.62 165 ARG A CA 1
ATOM 1364 C C . ARG A 1 165 ? -7.474 0.295 14.796 1.00 93.62 165 ARG A C 1
ATOM 1366 O O . ARG A 1 165 ? -7.455 0.573 15.992 1.00 93.62 165 ARG A O 1
ATOM 1373 N N . THR A 1 166 ? -8.142 -0.739 14.296 1.00 92.25 166 THR A N 1
ATOM 1374 C CA . THR A 1 166 ? -8.911 -1.670 15.128 1.00 92.25 166 THR A CA 1
ATOM 1375 C C . THR A 1 166 ? -8.017 -2.677 15.851 1.00 92.25 166 THR A C 1
ATOM 1377 O O . THR A 1 166 ? -8.271 -2.975 17.014 1.00 92.25 166 THR A O 1
ATOM 1380 N N . ALA A 1 167 ? -6.985 -3.198 15.186 1.00 90.88 167 ALA A N 1
ATOM 1381 C CA . ALA A 1 167 ? -6.165 -4.289 15.710 1.00 90.88 167 ALA A CA 1
ATOM 1382 C C . ALA A 1 167 ? -4.944 -3.820 16.523 1.00 90.88 167 ALA A C 1
ATOM 1384 O O . ALA A 1 167 ? -4.499 -4.533 17.421 1.00 90.88 167 ALA A O 1
ATOM 1385 N N . CYS A 1 168 ? -4.384 -2.642 16.225 1.00 91.94 168 CYS A N 1
ATOM 1386 C CA . CYS A 1 168 ? -3.114 -2.198 16.799 1.00 91.94 168 CYS A CA 1
ATOM 1387 C C . CYS A 1 168 ? -3.280 -1.149 17.908 1.00 91.94 168 CYS A C 1
ATOM 1389 O O . CYS A 1 168 ? -4.125 -0.246 17.865 1.00 91.94 168 CYS A O 1
ATOM 1391 N N . THR A 1 169 ? -2.377 -1.204 18.889 1.00 95.81 169 THR A N 1
ATOM 1392 C CA . THR A 1 169 ? -2.283 -0.183 19.941 1.00 95.81 169 THR A CA 1
ATOM 1393 C C . THR A 1 169 ? -1.893 1.178 19.360 1.00 95.81 169 THR A C 1
ATOM 1395 O O . THR A 1 169 ? -1.347 1.276 18.261 1.00 95.81 169 THR A O 1
ATOM 1398 N N . VAL A 1 170 ? -2.159 2.256 20.105 1.00 95.44 170 VAL A N 1
ATOM 1399 C CA . VAL A 1 170 ? -1.761 3.618 19.701 1.00 95.44 170 VAL A CA 1
ATOM 1400 C C . VAL A 1 170 ? -0.248 3.712 19.474 1.00 95.44 170 VAL A C 1
ATOM 1402 O O . VAL A 1 170 ? 0.183 4.341 18.513 1.00 95.44 170 VAL A O 1
ATOM 1405 N N . ASN A 1 171 ? 0.556 3.049 20.312 1.00 96.38 171 ASN A N 1
ATOM 1406 C CA . ASN A 1 171 ? 2.013 3.062 20.178 1.00 96.38 171 ASN A CA 1
ATOM 1407 C C . ASN A 1 171 ? 2.466 2.403 18.873 1.00 96.38 171 ASN A C 1
ATOM 1409 O O . ASN A 1 171 ? 3.210 3.021 18.125 1.00 96.38 171 ASN A O 1
ATOM 1413 N N . TRP A 1 172 ? 1.941 1.220 18.538 1.00 95.38 172 TRP A N 1
ATOM 1414 C CA . TRP A 1 172 ? 2.255 0.563 17.263 1.00 95.38 172 TRP A CA 1
ATOM 1415 C C . TRP A 1 172 ? 1.876 1.412 16.051 1.00 95.38 172 TRP A C 1
ATOM 1417 O O . TRP A 1 172 ? 2.620 1.476 15.078 1.00 95.38 172 TRP A O 1
ATOM 1427 N N . ARG A 1 173 ? 0.736 2.103 16.121 1.00 96.38 173 ARG A N 1
ATOM 1428 C CA . ARG A 1 173 ? 0.303 3.012 15.054 1.00 96.38 173 ARG A CA 1
ATOM 1429 C C . ARG A 1 173 ? 1.236 4.209 14.905 1.00 96.38 173 ARG A C 1
ATOM 1431 O O . ARG A 1 173 ? 1.493 4.620 13.779 1.00 96.38 173 ARG A O 1
ATOM 1438 N N . ARG A 1 174 ? 1.761 4.739 16.013 1.00 96.88 174 ARG A N 1
ATOM 1439 C CA . ARG A 1 174 ? 2.738 5.835 16.007 1.00 96.88 174 ARG A CA 1
ATOM 1440 C C . ARG A 1 174 ? 4.070 5.409 15.390 1.00 96.88 174 ARG A C 1
ATOM 1442 O O . ARG A 1 174 ? 4.571 6.128 14.536 1.00 96.88 174 ARG A O 1
ATOM 1449 N N . GLU A 1 175 ? 4.587 4.242 15.763 1.00 96.50 175 GLU A N 1
ATOM 1450 C CA . GLU A 1 175 ? 5.810 3.680 15.165 1.00 96.50 175 GLU A CA 1
ATOM 1451 C C . GLU A 1 175 ? 5.627 3.446 13.658 1.00 96.50 175 GLU A C 1
ATOM 1453 O O . GLU A 1 175 ? 6.436 3.875 12.839 1.00 96.50 175 GLU A O 1
ATOM 1458 N N . PHE A 1 176 ? 4.500 2.844 13.265 1.00 95.06 176 PHE A N 1
ATOM 1459 C CA . PHE A 1 176 ? 4.163 2.643 11.856 1.00 95.06 176 PHE A CA 1
ATOM 1460 C C . PHE A 1 176 ? 4.091 3.967 11.080 1.00 95.06 176 PHE A C 1
ATOM 1462 O O . PHE A 1 176 ? 4.642 4.078 9.985 1.00 95.06 176 PHE A O 1
ATOM 1469 N N . TYR A 1 177 ? 3.463 4.992 11.663 1.00 96.56 177 TYR A N 1
ATOM 1470 C CA . TYR A 1 177 ? 3.427 6.337 11.092 1.00 96.56 177 TYR A CA 1
ATOM 1471 C C . TYR A 1 177 ? 4.827 6.940 10.925 1.00 96.56 177 TYR A C 1
ATOM 1473 O O . TYR A 1 177 ? 5.114 7.522 9.884 1.00 96.56 177 TYR A O 1
ATOM 1481 N N . GLN A 1 178 ? 5.712 6.786 11.912 1.00 96.75 178 GLN A N 1
ATOM 1482 C CA . GLN A 1 178 ? 7.084 7.298 11.836 1.00 96.75 178 GLN A CA 1
ATOM 1483 C C . GLN A 1 178 ? 7.882 6.623 10.718 1.00 96.75 178 GLN A C 1
ATOM 1485 O O . GLN A 1 178 ? 8.574 7.311 9.969 1.00 96.75 178 GLN A O 1
ATOM 1490 N N . HIS A 1 179 ? 7.739 5.307 10.544 1.00 95.00 179 HIS A N 1
ATOM 1491 C CA . HIS A 1 179 ? 8.357 4.597 9.422 1.00 95.00 179 HIS A CA 1
ATOM 1492 C C . HIS A 1 179 ? 7.820 5.071 8.066 1.00 95.00 179 HIS A C 1
ATOM 1494 O O . HIS A 1 179 ? 8.598 5.232 7.128 1.00 95.00 179 HIS A O 1
ATOM 1500 N N . LEU A 1 180 ? 6.516 5.347 7.961 1.00 93.56 180 LEU A N 1
ATOM 1501 C CA . LEU A 1 180 ? 5.931 5.915 6.744 1.00 93.56 180 LEU A CA 1
ATOM 1502 C C . LEU A 1 180 ? 6.425 7.332 6.461 1.00 93.56 180 LEU A C 1
ATOM 1504 O O . LEU A 1 180 ? 6.789 7.630 5.327 1.00 93.56 180 LEU A O 1
ATOM 1508 N N . ALA A 1 181 ? 6.488 8.184 7.483 1.00 93.44 181 ALA A N 1
ATOM 1509 C CA . ALA A 1 181 ? 7.036 9.529 7.362 1.00 93.44 181 ALA A CA 1
ATOM 1510 C C . ALA A 1 181 ? 8.495 9.503 6.905 1.00 93.44 181 ALA A C 1
ATOM 1512 O O . ALA A 1 181 ? 8.883 10.281 6.034 1.00 93.44 181 ALA A O 1
ATOM 1513 N N . TRP A 1 182 ? 9.283 8.569 7.438 1.00 93.12 182 TRP A N 1
ATOM 1514 C CA . TRP A 1 182 ? 10.656 8.358 7.004 1.00 93.12 182 TRP A CA 1
ATOM 1515 C C . TRP A 1 182 ? 10.739 7.901 5.544 1.00 93.12 182 TRP A C 1
ATOM 1517 O O . TRP A 1 182 ? 11.464 8.510 4.762 1.00 93.12 182 TRP A O 1
ATOM 1527 N N . TYR A 1 183 ? 9.958 6.890 5.149 1.00 90.94 183 TYR A N 1
ATOM 1528 C CA . TYR A 1 183 ? 9.895 6.423 3.760 1.00 90.94 183 TYR A CA 1
ATOM 1529 C C . TYR A 1 183 ? 9.534 7.558 2.792 1.00 90.94 183 TYR A C 1
ATOM 1531 O O . TYR A 1 183 ? 10.264 7.800 1.835 1.00 90.94 183 TYR A O 1
ATOM 1539 N N . MET A 1 184 ? 8.476 8.321 3.078 1.00 88.69 184 MET A N 1
ATOM 1540 C CA . MET A 1 184 ? 8.058 9.446 2.234 1.00 88.69 184 MET A CA 1
ATOM 1541 C C . MET A 1 184 ? 9.132 10.540 2.168 1.00 88.69 184 MET A C 1
ATOM 1543 O O . MET A 1 184 ? 9.325 11.148 1.114 1.00 88.69 184 MET A O 1
ATOM 1547 N N . LYS A 1 185 ? 9.887 10.762 3.254 1.00 87.19 185 LYS A N 1
ATOM 1548 C CA . LYS A 1 185 ? 11.034 11.677 3.233 1.00 87.19 185 LYS A CA 1
ATOM 1549 C C . LYS A 1 185 ? 12.165 11.158 2.343 1.00 87.19 185 LYS A C 1
ATOM 1551 O O . LYS A 1 185 ? 12.761 11.945 1.612 1.00 87.19 185 LYS A O 1
ATOM 1556 N N . CYS A 1 186 ? 12.442 9.854 2.358 1.00 86.38 186 CYS A N 1
ATOM 1557 C CA . CYS A 1 186 ? 13.399 9.240 1.437 1.00 86.38 186 CYS A CA 1
ATOM 1558 C C . CYS A 1 186 ? 12.960 9.409 -0.025 1.00 86.38 186 CYS A C 1
ATOM 1560 O O . CYS A 1 186 ? 13.781 9.825 -0.842 1.00 86.38 186 CYS A O 1
ATOM 1562 N N . CYS A 1 187 ? 11.675 9.194 -0.334 1.00 82.81 187 CYS A N 1
ATOM 1563 C CA . CYS A 1 187 ? 11.122 9.462 -1.665 1.00 82.81 187 CYS A CA 1
ATOM 1564 C C . CYS A 1 187 ? 11.317 10.930 -2.069 1.00 82.81 187 CYS A C 1
ATOM 1566 O O . CYS A 1 187 ? 11.638 11.222 -3.213 1.00 82.81 187 CYS A O 1
ATOM 1568 N N . GLU A 1 188 ? 11.155 11.884 -1.148 1.00 80.19 188 GLU A N 1
ATOM 1569 C CA . GLU A 1 188 ? 11.382 13.309 -1.432 1.00 80.19 188 GLU A CA 1
ATOM 1570 C C . GLU A 1 188 ? 12.826 13.587 -1.866 1.00 80.19 188 GLU A C 1
ATOM 1572 O O . GLU A 1 188 ? 13.057 14.272 -2.861 1.00 80.19 188 GLU A O 1
ATOM 1577 N N . VAL A 1 189 ? 13.796 13.028 -1.136 1.00 82.19 189 VAL A N 1
ATOM 1578 C CA . VAL A 1 189 ? 15.227 13.173 -1.434 1.00 82.19 189 VAL A CA 1
ATOM 1579 C C . VAL A 1 189 ? 15.568 12.530 -2.776 1.00 82.19 189 VAL A C 1
ATOM 1581 O O . VAL A 1 189 ? 16.288 13.127 -3.580 1.00 82.19 189 VAL A O 1
ATOM 1584 N N . GLU A 1 190 ? 15.029 11.340 -3.047 1.00 79.00 190 GLU A N 1
ATOM 1585 C CA . GLU A 1 190 ? 15.188 10.666 -4.335 1.00 79.00 190 GLU A CA 1
ATOM 1586 C C . GLU A 1 190 ? 14.630 11.517 -5.479 1.00 79.00 190 GLU A C 1
ATOM 1588 O O . GLU A 1 190 ? 15.340 11.779 -6.451 1.00 79.00 190 GLU A O 1
ATOM 1593 N N . HIS A 1 191 ? 13.417 12.052 -5.338 1.00 74.00 191 HIS A N 1
ATOM 1594 C CA . HIS A 1 191 ? 12.823 12.923 -6.348 1.00 74.00 191 HIS A CA 1
ATOM 1595 C C . HIS A 1 191 ? 13.601 14.217 -6.549 1.00 74.00 191 HIS A C 1
ATOM 1597 O O . HIS A 1 191 ? 13.792 14.630 -7.691 1.00 74.00 191 HIS A O 1
ATOM 1603 N N . GLN A 1 192 ? 14.085 14.856 -5.484 1.00 73.50 192 GLN A N 1
ATOM 1604 C CA . GLN A 1 192 ? 14.947 16.033 -5.603 1.00 73.50 192 GLN A CA 1
ATOM 1605 C C . GLN A 1 192 ? 16.226 15.694 -6.369 1.00 73.50 192 GLN A C 1
ATOM 1607 O O . GLN A 1 192 ? 16.618 16.434 -7.270 1.00 73.50 192 GLN A O 1
ATOM 1612 N N . PHE A 1 193 ? 16.851 14.552 -6.085 1.00 70.94 193 PHE A N 1
ATOM 1613 C CA . PHE A 1 193 ? 18.035 14.097 -6.807 1.00 70.94 193 PHE A CA 1
ATOM 1614 C C . PHE A 1 193 ? 17.749 13.792 -8.284 1.00 70.94 193 PHE A C 1
ATOM 1616 O O . PHE A 1 193 ? 18.508 14.226 -9.156 1.00 70.94 193 PHE A O 1
ATOM 1623 N N . VAL A 1 194 ? 16.654 13.089 -8.585 1.00 67.94 194 VAL A N 1
ATOM 1624 C CA . VAL A 1 194 ? 16.226 12.784 -9.958 1.00 67.94 194 VAL A CA 1
ATOM 1625 C C . VAL A 1 194 ? 15.894 14.070 -10.715 1.00 67.94 194 VAL A C 1
ATOM 1627 O O . VAL A 1 194 ? 16.411 14.266 -11.813 1.00 67.94 194 VAL A O 1
ATOM 1630 N N . ARG A 1 195 ? 15.132 14.997 -10.118 1.00 63.81 195 ARG A N 1
ATOM 1631 C CA . ARG A 1 195 ? 14.821 16.320 -10.691 1.00 63.81 195 ARG A CA 1
ATOM 1632 C C . ARG A 1 195 ? 16.076 17.142 -10.944 1.00 63.81 195 ARG A C 1
ATOM 1634 O O . ARG A 1 195 ? 16.240 17.677 -12.036 1.00 63.81 195 ARG A O 1
ATOM 1641 N N . LEU A 1 196 ? 16.996 17.211 -9.981 1.00 57.50 196 LEU A N 1
ATOM 1642 C CA . LEU A 1 196 ? 18.269 17.912 -10.148 1.00 57.50 196 LEU A CA 1
ATOM 1643 C C . LEU A 1 196 ? 19.112 17.280 -11.256 1.00 57.50 196 LEU A C 1
ATOM 1645 O O . LEU A 1 196 ? 19.750 18.009 -12.010 1.00 57.50 196 LEU A O 1
ATOM 1649 N N . LYS A 1 197 ? 19.092 15.953 -11.416 1.00 54.25 197 LYS A N 1
ATOM 1650 C CA . LYS A 1 197 ? 19.733 15.292 -12.558 1.00 54.25 197 LYS A CA 1
ATOM 1651 C C . LYS A 1 197 ? 19.023 15.588 -13.877 1.00 54.25 197 LYS A C 1
ATOM 1653 O O . LYS A 1 197 ? 19.714 15.858 -14.851 1.00 54.25 197 LYS A O 1
ATOM 1658 N N . CYS A 1 198 ? 17.696 15.589 -13.929 1.00 48.09 198 CYS A N 1
ATOM 1659 C CA . CYS A 1 198 ? 16.952 15.929 -15.143 1.00 48.09 198 CYS A CA 1
ATOM 1660 C C . CYS A 1 198 ? 17.143 17.400 -15.555 1.00 48.09 198 CYS A C 1
ATOM 1662 O O . CYS A 1 198 ? 17.341 17.661 -16.739 1.00 48.09 198 CYS A O 1
ATOM 1664 N N . ASN A 1 199 ? 17.195 18.338 -14.601 1.00 43.00 199 ASN A N 1
ATOM 1665 C CA . ASN A 1 199 ? 17.461 19.760 -14.860 1.00 43.00 199 ASN A CA 1
ATOM 1666 C C . ASN A 1 199 ? 18.934 20.044 -15.193 1.00 43.00 199 ASN A C 1
ATOM 1668 O O . ASN A 1 199 ? 19.221 20.878 -16.047 1.00 43.00 199 ASN A O 1
ATOM 1672 N N . ARG A 1 200 ? 19.886 19.352 -14.551 1.00 36.41 200 ARG A N 1
ATOM 1673 C CA . ARG A 1 200 ? 21.331 19.550 -14.779 1.00 36.41 200 ARG A CA 1
ATOM 1674 C C . ARG A 1 200 ? 21.847 18.810 -16.023 1.00 36.41 200 ARG A C 1
ATOM 1676 O O . ARG A 1 200 ? 22.873 19.195 -16.570 1.00 36.41 200 ARG A O 1
ATOM 1683 N N . TYR A 1 201 ? 21.133 17.783 -16.489 1.00 37.09 201 TYR A N 1
ATOM 1684 C CA . TYR A 1 201 ? 21.502 16.956 -17.643 1.00 37.09 201 TYR A CA 1
ATOM 1685 C C . TYR A 1 201 ? 20.393 16.854 -18.684 1.00 37.09 201 TYR A C 1
ATOM 1687 O O . TYR A 1 201 ? 20.239 15.771 -19.256 1.00 37.09 201 TYR A O 1
ATOM 1695 N N . GLY A 1 202 ? 19.625 17.933 -18.913 1.00 42.56 202 GLY A N 1
ATOM 1696 C CA . GLY A 1 202 ? 18.548 17.968 -19.911 1.00 42.56 202 GLY A CA 1
ATOM 1697 C C . GLY A 1 202 ? 18.959 17.140 -21.118 1.00 42.56 202 GLY A C 1
ATOM 1698 O O . GLY A 1 202 ? 20.009 17.422 -21.686 1.00 42.56 202 GLY A O 1
ATOM 1699 N N . ILE A 1 203 ? 18.249 16.031 -21.359 1.00 40.16 203 ILE A N 1
ATOM 1700 C CA . ILE A 1 203 ? 18.777 14.841 -22.042 1.00 40.16 203 ILE A CA 1
ATOM 1701 C C . ILE A 1 203 ? 19.380 15.198 -23.413 1.00 40.16 203 ILE A C 1
ATOM 1703 O O . ILE A 1 203 ? 18.750 15.092 -24.457 1.00 40.16 203 ILE A O 1
ATOM 1707 N N . ALA A 1 204 ? 20.661 15.543 -23.378 1.00 31.73 204 ALA A N 1
ATOM 1708 C CA . ALA A 1 204 ? 21.735 15.180 -24.268 1.00 31.73 204 ALA A CA 1
ATOM 1709 C C . ALA A 1 204 ? 22.848 14.679 -23.332 1.00 31.73 204 ALA A C 1
ATOM 1711 O O . ALA A 1 204 ? 23.218 15.321 -22.353 1.00 31.73 204 ALA A O 1
ATOM 1712 N N . LYS A 1 205 ? 23.284 13.444 -23.581 1.00 43.66 205 LYS A N 1
ATOM 1713 C CA . LYS A 1 205 ? 24.238 12.676 -22.771 1.00 43.66 205 LYS A CA 1
ATOM 1714 C C . LYS A 1 205 ? 25.522 13.477 -22.501 1.00 43.66 205 LYS A C 1
ATOM 1716 O O . LYS A 1 205 ? 26.173 13.858 -23.461 1.00 43.66 205 LYS A O 1
ATOM 1721 N N . ASP A 1 206 ? 25.894 13.657 -21.233 1.00 35.75 206 ASP A N 1
ATOM 1722 C CA . ASP A 1 206 ? 27.169 13.216 -20.626 1.00 35.75 206 ASP A CA 1
ATOM 1723 C C . ASP A 1 206 ? 27.375 13.867 -19.242 1.00 35.75 206 ASP A C 1
ATOM 1725 O O . ASP A 1 206 ? 27.021 15.020 -19.017 1.00 35.75 206 ASP A O 1
ATOM 1729 N N . VAL A 1 207 ? 27.869 13.083 -18.275 1.00 40.75 207 VAL A N 1
ATOM 1730 C CA . VAL A 1 207 ? 27.879 13.409 -16.834 1.00 40.75 207 VAL A CA 1
ATOM 1731 C C . VAL A 1 207 ? 29.240 13.935 -16.373 1.00 40.75 207 VAL A C 1
ATOM 1733 O O . VAL A 1 207 ? 30.260 13.304 -16.648 1.00 40.75 207 VAL A O 1
ATOM 1736 N N . GLN A 1 208 ? 29.235 15.018 -15.581 1.00 37.59 208 GLN A N 1
ATOM 1737 C CA . GLN A 1 208 ? 30.325 15.419 -14.683 1.00 37.59 208 GLN A CA 1
ATOM 1738 C C . GLN A 1 208 ? 29.797 15.531 -13.240 1.00 37.59 208 GLN A C 1
ATOM 1740 O O . GLN A 1 208 ? 29.086 16.466 -12.889 1.00 37.59 208 GLN A O 1
ATOM 1745 N N . ASP A 1 209 ? 30.111 14.522 -12.425 1.00 47.53 209 ASP A N 1
ATOM 1746 C CA . ASP A 1 209 ? 29.675 14.362 -11.030 1.00 47.53 209 ASP A CA 1
ATOM 1747 C C . ASP A 1 209 ? 30.625 15.133 -10.088 1.00 47.53 209 ASP A C 1
ATOM 1749 O O . ASP A 1 209 ? 31.814 14.804 -10.012 1.00 47.53 209 ASP A O 1
ATOM 1753 N N . ASP A 1 210 ? 30.135 16.171 -9.399 1.00 40.75 210 ASP A N 1
ATOM 1754 C CA . ASP A 1 210 ? 30.853 16.827 -8.297 1.00 40.75 210 ASP A CA 1
ATOM 1755 C C . ASP A 1 210 ? 30.400 16.204 -6.967 1.00 40.75 210 ASP A C 1
ATOM 1757 O O . ASP A 1 210 ? 29.215 15.957 -6.751 1.00 40.75 210 ASP A O 1
ATOM 1761 N N . GLY A 1 211 ? 31.355 15.891 -6.090 1.00 43.50 211 GLY A N 1
ATOM 1762 C CA . GLY A 1 211 ? 31.184 15.084 -4.877 1.00 43.50 211 GLY A CA 1
ATOM 1763 C C . GLY A 1 211 ? 30.323 15.676 -3.751 1.00 43.50 211 GLY A C 1
ATOM 1764 O O . GLY A 1 211 ? 30.537 15.308 -2.598 1.00 43.50 211 GLY A O 1
ATOM 1765 N N . SER A 1 212 ? 29.360 16.550 -4.043 1.00 45.38 212 SER A N 1
ATOM 1766 C CA . SER A 1 212 ? 28.427 17.153 -3.082 1.00 45.38 212 SER A CA 1
ATOM 1767 C C . SER A 1 212 ? 27.579 16.128 -2.297 1.00 45.38 212 SER A C 1
ATOM 1769 O O . SER A 1 212 ? 27.287 16.341 -1.119 1.00 45.38 212 SER A O 1
ATOM 1771 N N . LEU A 1 213 ? 27.243 14.974 -2.886 1.00 41.94 213 LEU A N 1
ATOM 1772 C CA . LEU A 1 213 ? 26.334 13.986 -2.273 1.00 41.94 213 LEU A CA 1
ATOM 1773 C C . LEU A 1 213 ? 26.926 13.194 -1.106 1.00 41.94 213 LEU A C 1
ATOM 1775 O O . LEU A 1 213 ? 26.201 12.814 -0.189 1.00 41.94 213 LEU A O 1
ATOM 1779 N N . ILE A 1 214 ? 28.239 12.960 -1.108 1.00 41.31 214 ILE A N 1
ATOM 1780 C CA . ILE A 1 214 ? 28.898 12.255 0.001 1.00 41.31 214 ILE A CA 1
ATOM 1781 C C . ILE A 1 214 ? 28.946 13.150 1.247 1.00 41.31 214 ILE A C 1
ATOM 1783 O O . ILE A 1 214 ? 28.939 12.643 2.367 1.00 41.31 214 ILE A O 1
ATOM 1787 N N . SER A 1 215 ? 28.942 14.471 1.066 1.00 34.00 215 SER A N 1
ATOM 1788 C CA . SER A 1 215 ? 28.921 15.439 2.164 1.00 34.00 215 SER A CA 1
ATOM 1789 C C . SER A 1 215 ? 27.542 15.515 2.827 1.00 34.00 215 SER A C 1
ATOM 1791 O O . SER A 1 215 ? 27.463 15.442 4.048 1.00 34.00 215 SER A O 1
ATOM 1793 N N . ALA A 1 216 ? 26.456 15.541 2.042 1.00 35.50 216 ALA A N 1
ATOM 1794 C CA . ALA A 1 216 ? 25.088 15.610 2.573 1.00 35.50 216 ALA A CA 1
ATOM 1795 C C . ALA A 1 216 ? 24.685 14.365 3.386 1.00 35.50 216 ALA A C 1
ATOM 1797 O O . ALA A 1 216 ? 23.940 14.466 4.353 1.00 35.50 216 ALA A O 1
ATOM 1798 N N . LEU A 1 217 ? 25.213 13.186 3.038 1.00 33.16 217 LEU A N 1
ATOM 1799 C CA . LEU A 1 217 ? 24.952 11.946 3.779 1.00 33.16 217 LEU A CA 1
ATOM 1800 C C . LEU A 1 217 ? 25.804 11.796 5.053 1.00 33.16 217 LEU A C 1
ATOM 1802 O O . LEU A 1 217 ? 25.496 10.950 5.887 1.00 33.16 217 LEU A O 1
ATOM 1806 N N . ARG A 1 218 ? 26.867 12.595 5.221 1.00 35.91 218 ARG A N 1
ATOM 1807 C CA . ARG A 1 218 ? 27.744 12.554 6.406 1.00 35.91 218 ARG A CA 1
ATOM 1808 C C . ARG A 1 218 ? 27.312 13.489 7.532 1.00 35.91 218 ARG A C 1
ATOM 1810 O O . ARG A 1 218 ? 27.765 13.298 8.651 1.00 35.91 218 ARG A O 1
ATOM 1817 N N . GLU A 1 219 ? 26.446 14.459 7.261 1.00 35.56 219 GLU A N 1
ATOM 1818 C CA . GLU A 1 219 ? 25.940 15.391 8.282 1.00 35.56 219 GLU A CA 1
ATOM 1819 C C . GLU A 1 219 ? 24.784 14.817 9.127 1.00 35.56 219 GLU A C 1
ATOM 1821 O O . GLU A 1 219 ? 24.335 15.472 10.062 1.00 35.56 219 GLU A O 1
ATOM 1826 N N . PHE A 1 220 ? 24.325 13.589 8.845 1.00 40.69 220 PHE A N 1
ATOM 1827 C CA . PHE A 1 220 ? 23.179 12.952 9.518 1.00 40.69 220 PHE A CA 1
ATOM 1828 C C . PHE A 1 220 ? 23.507 11.627 10.244 1.00 40.69 220 PHE A C 1
ATOM 1830 O O . PHE A 1 220 ? 22.600 10.836 10.509 1.00 40.69 220 PHE A O 1
ATOM 1837 N N . GLN A 1 221 ? 24.782 11.381 10.574 1.00 31.53 221 GLN A N 1
ATOM 1838 C CA . GLN A 1 221 ? 25.212 10.345 11.534 1.00 31.53 221 GLN A CA 1
ATOM 1839 C C . GLN A 1 221 ? 25.635 10.987 12.852 1.00 31.53 221 GLN A C 1
ATOM 1841 O O . GLN A 1 221 ? 25.306 10.401 13.907 1.00 31.53 221 GLN A O 1
#

Foldseek 3Di:
DVQVVVQVVVVVPVVDDPDDPPCCVVQVPKDKAFAPCLVVLQVVVLVCLVVLDPDPVLSVVLNVVSLSRQQRIATPDVPDGDDCVPDDPLVSNLVSLVVQLVVCVLVVVVCCLVVCPDPPPPLVVLLVQLLVQLCVLLVNDPDPDRRDRSDSSSVSNSSSSNVCNVPDDNVVSVVVSVVVSVVSVVSVVVSVVVSCCCVVCVPDDDDDDDPPVVVVVVVPD

InterPro domains:
  IPR008949 Isoprenoid synthase domain superfamily [G3DSA:1.10.600.10] (11-199)
  IPR008949 Isoprenoid synthase domain superfamily [SSF48576] (29-192)

Secondary structure (DSSP, 8-state):
-HHHHHHHHHHHHHHS---PPPHHHHTTTPPEEE-TTHHHHHHHHHHHHHHH---HHHHHHHHHTTHHHHHHEEEE-SS-EE--TTS-HHHHHHHHHHHHHHHHHHHHHHHHHHH---TT--HHHHHHHHHHHHHHHTT-SS-SSPPPPSSTTGGGHHHHHHHHHHHS-HHHHHHHHHHHHHHHHHHHHHHHHHHHHHHHT-SSS-----THHHHHTTTT-